Protein AF-A0A8T1BL75-F1 (afdb_monomer_lite)

pLDDT: mean 73.1, std 26.06, range [25.66, 97.25]

Structure (mmCIF, N/CA/C/O backbone):
data_AF-A0A8T1BL75-F1
#
_entry.id   AF-A0A8T1BL75-F1
#
loop_
_atom_site.group_PDB
_atom_site.id
_atom_site.type_symbol
_atom_site.label_atom_id
_atom_site.label_alt_id
_atom_site.label_comp_id
_atom_site.label_asym_id
_atom_site.label_entity_id
_atom_site.label_seq_id
_atom_site.pdbx_PDB_ins_code
_atom_site.Cartn_x
_atom_site.Cartn_y
_atom_site.Cartn_z
_atom_site.occupancy
_atom_site.B_iso_or_equiv
_atom_site.auth_seq_id
_atom_site.auth_comp_id
_atom_site.auth_asym_id
_atom_site.auth_atom_id
_atom_site.pdbx_PDB_model_num
ATOM 1 N N . THR A 1 1 ? 45.196 8.131 -2.311 1.00 41.38 1 THR A N 1
ATOM 2 C CA . THR A 1 1 ? 43.727 8.284 -2.318 1.00 41.38 1 THR A CA 1
ATOM 3 C C . THR A 1 1 ? 43.157 7.197 -3.199 1.00 41.38 1 THR A C 1
ATOM 5 O O . THR A 1 1 ? 43.352 7.256 -4.403 1.00 41.38 1 THR A O 1
ATOM 8 N N . ILE A 1 2 ? 42.596 6.135 -2.618 1.00 45.69 2 ILE A N 1
ATOM 9 C CA . ILE A 1 2 ? 42.073 5.000 -3.392 1.00 45.69 2 ILE A CA 1
ATOM 10 C C . ILE A 1 2 ? 40.746 5.452 -4.012 1.00 45.69 2 ILE A C 1
ATOM 12 O O . ILE A 1 2 ? 39.782 5.688 -3.287 1.00 45.69 2 ILE A O 1
ATOM 16 N N . GLN A 1 3 ? 40.711 5.627 -5.336 1.00 45.81 3 GLN A N 1
ATOM 17 C CA . GLN A 1 3 ? 39.462 5.756 -6.087 1.00 45.81 3 GLN A CA 1
ATOM 18 C C . GLN A 1 3 ? 38.686 4.447 -5.908 1.00 45.81 3 GLN A C 1
ATOM 20 O O . GLN A 1 3 ? 39.020 3.434 -6.517 1.00 45.81 3 GLN A O 1
ATOM 25 N N . GLN A 1 4 ? 37.679 4.441 -5.034 1.00 49.00 4 GLN A N 1
ATOM 26 C CA . GLN A 1 4 ? 36.698 3.359 -5.012 1.00 49.00 4 GLN A CA 1
ATOM 27 C C . GLN A 1 4 ? 35.991 3.336 -6.370 1.00 49.00 4 GLN A C 1
ATOM 29 O O . GLN A 1 4 ? 35.444 4.353 -6.801 1.00 49.00 4 GLN A O 1
ATOM 34 N N . ALA A 1 5 ? 36.044 2.191 -7.052 1.00 53.12 5 ALA A N 1
ATOM 35 C CA . ALA A 1 5 ? 35.360 1.986 -8.320 1.00 53.12 5 ALA A CA 1
ATOM 36 C C . ALA A 1 5 ? 33.857 2.261 -8.149 1.00 53.12 5 ALA A C 1
ATOM 38 O O . ALA A 1 5 ? 33.253 1.828 -7.173 1.00 53.12 5 ALA A O 1
ATOM 39 N N . SER A 1 6 ? 33.238 2.968 -9.095 1.00 59.31 6 SER A N 1
ATOM 40 C CA . SER A 1 6 ? 31.823 3.371 -9.022 1.00 59.31 6 SER A CA 1
ATOM 41 C C . SER A 1 6 ? 30.852 2.201 -8.809 1.00 59.31 6 SER A C 1
ATOM 43 O O . SER A 1 6 ? 29.798 2.395 -8.217 1.00 59.31 6 SER A O 1
ATOM 45 N N . TRP A 1 7 ? 31.239 0.991 -9.221 1.00 56.47 7 TRP A N 1
ATOM 46 C CA . TRP A 1 7 ? 30.486 -0.258 -9.067 1.00 56.47 7 TRP A CA 1
ATOM 47 C C . TRP A 1 7 ? 30.386 -0.780 -7.627 1.00 56.47 7 TRP A C 1
ATOM 49 O O . TRP A 1 7 ? 29.624 -1.706 -7.375 1.00 56.47 7 TRP A O 1
ATOM 59 N N . THR A 1 8 ? 31.156 -0.232 -6.680 1.00 60.03 8 THR A N 1
ATOM 60 C CA . THR A 1 8 ? 31.087 -0.635 -5.263 1.00 60.03 8 THR A CA 1
ATOM 61 C C . THR A 1 8 ? 30.068 0.171 -4.462 1.00 60.03 8 THR A C 1
ATOM 63 O O . THR A 1 8 ? 29.971 -0.017 -3.251 1.00 60.03 8 THR A O 1
ATOM 66 N N . LYS A 1 9 ? 29.374 1.125 -5.092 1.00 67.75 9 LYS A N 1
ATOM 67 C CA . LYS A 1 9 ? 28.317 1.913 -4.457 1.00 67.75 9 LYS A CA 1
ATOM 68 C C . LYS A 1 9 ? 26.967 1.367 -4.895 1.00 67.75 9 LYS A C 1
ATOM 70 O O . LYS A 1 9 ? 26.763 1.146 -6.085 1.00 67.75 9 LYS A O 1
ATOM 75 N N . ASP A 1 10 ? 26.070 1.184 -3.932 1.00 73.12 10 ASP A N 1
ATOM 76 C CA . ASP A 1 10 ? 24.694 0.783 -4.214 1.00 73.12 10 ASP A CA 1
ATOM 77 C C . ASP A 1 10 ? 24.060 1.787 -5.194 1.00 73.12 10 ASP A C 1
ATOM 79 O O . ASP A 1 10 ? 24.188 3.002 -4.975 1.00 73.12 10 ASP A O 1
ATOM 83 N N . PRO A 1 11 ? 23.415 1.318 -6.276 1.00 79.88 11 PRO A N 1
ATOM 84 C CA . PRO A 1 11 ? 22.785 2.210 -7.233 1.00 79.88 11 PRO A CA 1
ATOM 85 C C . PRO A 1 11 ? 21.639 2.964 -6.542 1.00 79.88 11 PRO A C 1
ATOM 87 O O . PRO A 1 11 ? 20.847 2.356 -5.817 1.00 79.88 11 PRO A O 1
ATOM 90 N N . PRO A 1 12 ? 21.536 4.287 -6.727 1.00 84.19 12 PRO A N 1
ATOM 91 C CA . PRO A 1 12 ? 20.384 5.032 -6.254 1.00 84.19 12 PRO A CA 1
ATOM 92 C C . PRO A 1 12 ? 19.146 4.671 -7.110 1.00 84.19 12 PRO A C 1
ATOM 94 O O . PRO A 1 12 ? 19.313 4.248 -8.263 1.00 84.19 12 PRO A O 1
ATOM 97 N N . PRO A 1 13 ? 17.916 4.803 -6.576 1.00 87.25 13 PRO A N 1
ATOM 98 C CA . PRO A 1 13 ? 16.692 4.394 -7.272 1.00 87.25 13 PRO A CA 1
ATOM 99 C C . PRO A 1 13 ? 16.550 4.984 -8.680 1.00 87.25 13 PRO A C 1
ATOM 101 O O . PRO A 1 13 ? 16.148 4.282 -9.606 1.00 87.25 13 PRO A O 1
ATOM 104 N N . GLU A 1 14 ? 16.982 6.230 -8.876 1.00 88.38 14 GLU A N 1
ATOM 105 C CA . GLU A 1 14 ? 16.907 6.941 -10.153 1.00 88.38 14 GLU A CA 1
ATOM 106 C C . GLU A 1 14 ? 17.723 6.238 -11.245 1.00 88.38 14 GLU A C 1
ATOM 108 O O . GLU A 1 14 ? 17.288 6.161 -12.387 1.00 88.38 14 GLU A O 1
ATOM 113 N N . GLN A 1 15 ? 18.873 5.640 -10.907 1.00 89.56 15 GLN A N 1
ATOM 114 C CA . GLN A 1 15 ? 19.673 4.892 -11.887 1.00 89.56 15 GLN A CA 1
ATOM 115 C C . GLN A 1 15 ? 18.992 3.594 -12.331 1.00 89.56 15 GLN A C 1
ATOM 117 O O . GLN A 1 15 ? 19.166 3.164 -13.473 1.00 89.56 15 GLN A O 1
ATOM 122 N N . ILE A 1 16 ? 18.234 2.960 -11.435 1.00 90.00 16 ILE A N 1
ATOM 123 C CA . ILE A 1 16 ? 17.460 1.759 -11.755 1.00 90.00 16 ILE A CA 1
ATOM 124 C C . ILE A 1 16 ? 16.281 2.138 -12.657 1.00 90.00 16 ILE A C 1
ATOM 126 O O . ILE A 1 16 ? 16.051 1.462 -13.659 1.00 90.00 16 ILE A O 1
ATOM 130 N N . LEU A 1 17 ? 15.580 3.231 -12.347 1.00 90.56 17 LEU A N 1
ATOM 131 C CA . LEU A 1 17 ? 14.486 3.748 -13.172 1.00 90.56 17 LEU A CA 1
ATOM 132 C C . LEU A 1 17 ? 14.973 4.162 -14.568 1.00 90.56 17 LEU A C 1
ATOM 134 O O . LEU A 1 17 ? 14.402 3.715 -15.560 1.00 90.56 17 LEU A O 1
ATOM 138 N N . ASP A 1 18 ? 16.090 4.886 -14.658 1.00 91.00 18 ASP A N 1
ATOM 139 C CA . ASP A 1 18 ? 16.755 5.231 -15.922 1.00 91.00 18 ASP A CA 1
ATOM 140 C C . ASP A 1 18 ? 17.096 3.986 -16.754 1.00 91.00 18 ASP A C 1
ATOM 142 O O . ASP A 1 18 ? 16.949 3.963 -17.979 1.00 91.00 18 ASP A O 1
ATOM 146 N N . PHE A 1 19 ? 17.607 2.936 -16.101 1.00 92.00 19 PHE A N 1
ATOM 147 C CA . PHE A 1 19 ? 17.909 1.672 -16.766 1.00 92.00 19 PHE A CA 1
ATOM 148 C C . PHE A 1 19 ? 16.640 1.016 -17.317 1.00 92.00 19 PHE A C 1
ATOM 150 O O . PHE A 1 19 ? 16.642 0.573 -18.469 1.00 92.00 19 PHE A O 1
ATOM 157 N N . LEU A 1 20 ? 15.568 0.975 -16.523 1.00 92.38 20 LEU A N 1
ATOM 158 C CA . LEU A 1 20 ? 14.280 0.421 -16.935 1.00 92.38 20 LEU A CA 1
ATOM 159 C C . LEU A 1 20 ? 13.688 1.203 -18.107 1.00 92.38 20 LEU A C 1
ATOM 161 O O . LEU A 1 20 ? 13.267 0.587 -19.080 1.00 92.38 20 LEU A O 1
ATOM 165 N N . GLU A 1 21 ? 13.730 2.534 -18.078 1.00 91.94 21 GLU A N 1
ATOM 166 C CA . GLU A 1 21 ? 13.238 3.375 -19.171 1.00 91.94 21 GLU A CA 1
ATOM 167 C C . GLU A 1 21 ? 14.015 3.118 -20.471 1.00 91.94 21 GLU A C 1
ATOM 169 O O . GLU A 1 21 ? 13.422 2.891 -21.531 1.00 91.94 21 GLU A O 1
ATOM 174 N N . ARG A 1 22 ? 15.353 3.058 -20.398 1.00 93.69 22 ARG A N 1
ATOM 175 C CA . ARG A 1 22 ? 16.201 2.744 -21.562 1.00 93.69 22 ARG A CA 1
ATOM 176 C C . ARG A 1 22 ? 15.949 1.336 -22.091 1.00 93.69 22 ARG A C 1
ATOM 178 O O . ARG A 1 22 ? 15.943 1.141 -23.309 1.00 93.69 22 ARG A O 1
ATOM 185 N N . LEU A 1 23 ? 15.754 0.361 -21.204 1.00 93.62 23 LEU A N 1
ATOM 186 C CA . LEU A 1 23 ? 15.432 -1.015 -21.573 1.00 93.62 23 LEU A CA 1
ATOM 187 C C . LEU A 1 23 ? 14.071 -1.082 -22.268 1.00 93.62 23 LEU A C 1
ATOM 189 O O . LEU A 1 23 ? 13.991 -1.604 -23.378 1.00 93.62 23 LEU A O 1
ATOM 193 N N . THR A 1 24 ? 13.033 -0.498 -21.670 1.00 93.00 24 THR A N 1
ATOM 194 C CA . THR A 1 24 ? 11.689 -0.404 -22.250 1.00 93.00 24 THR A CA 1
ATOM 195 C C . THR A 1 24 ? 11.732 0.277 -23.615 1.00 93.00 24 THR A C 1
ATOM 197 O O . THR A 1 24 ? 11.192 -0.254 -24.583 1.00 93.00 24 THR A O 1
ATOM 200 N N . GLY A 1 25 ? 12.430 1.410 -23.739 1.00 93.31 25 GLY A N 1
ATOM 201 C CA . GLY A 1 25 ? 12.578 2.133 -25.003 1.00 93.31 25 GLY A CA 1
ATOM 202 C C . GLY A 1 25 ? 13.374 1.365 -26.063 1.00 93.31 25 GLY A C 1
ATOM 203 O O . GLY A 1 25 ? 13.160 1.554 -27.263 1.00 93.31 25 GLY A O 1
ATOM 204 N N . ARG A 1 26 ? 14.293 0.478 -25.661 1.00 94.75 26 ARG A N 1
ATOM 205 C CA . ARG A 1 26 ? 14.989 -0.425 -26.587 1.00 94.75 26 ARG A CA 1
ATOM 206 C C . ARG A 1 26 ? 14.084 -1.563 -27.043 1.00 94.75 26 ARG A C 1
ATOM 208 O O . ARG A 1 26 ? 13.989 -1.777 -28.242 1.00 94.75 26 ARG A O 1
ATOM 215 N N . VAL A 1 27 ? 13.401 -2.241 -26.121 1.00 94.38 27 VAL A N 1
ATOM 216 C CA . VAL A 1 27 ? 12.449 -3.318 -26.444 1.00 94.38 27 VAL A CA 1
ATOM 217 C C . VAL A 1 27 ? 11.339 -2.788 -27.349 1.00 94.38 27 VAL A C 1
ATOM 219 O O . VAL A 1 27 ? 11.044 -3.398 -28.370 1.00 94.38 27 VAL A O 1
ATOM 222 N N . ARG A 1 28 ? 10.794 -1.604 -27.049 1.00 94.69 28 ARG A N 1
ATOM 223 C CA . ARG A 1 28 ? 9.785 -0.958 -27.895 1.00 94.69 28 ARG A CA 1
ATOM 224 C C . ARG A 1 28 ? 10.263 -0.783 -29.336 1.00 94.69 28 ARG A C 1
ATOM 226 O O . ARG A 1 28 ? 9.523 -1.114 -30.249 1.00 94.69 28 ARG A O 1
ATOM 233 N N . ARG A 1 29 ? 11.482 -0.272 -29.535 1.00 94.50 29 ARG A N 1
ATOM 234 C CA . ARG A 1 29 ? 12.041 -0.021 -30.875 1.00 94.50 29 ARG A CA 1
ATOM 235 C C . ARG A 1 29 ? 12.426 -1.298 -31.615 1.00 94.50 29 ARG A C 1
ATOM 237 O O . ARG A 1 29 ? 12.238 -1.363 -32.819 1.00 94.50 29 ARG A O 1
ATOM 244 N N . GLU A 1 30 ? 12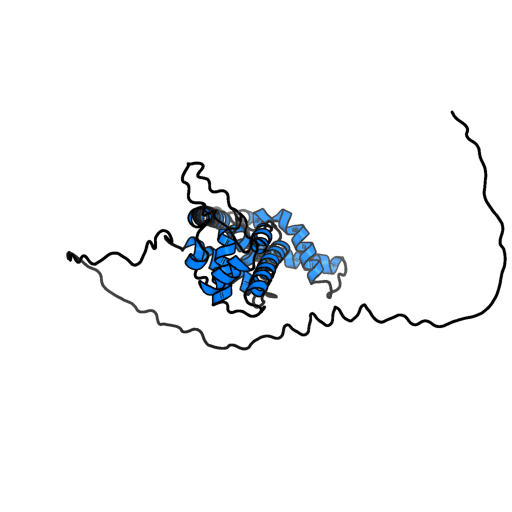.973 -2.283 -30.910 1.00 95.69 30 GLU A N 1
ATOM 245 C CA . GLU A 1 30 ? 13.440 -3.536 -31.516 1.00 95.69 30 GLU A CA 1
ATOM 246 C C . GLU A 1 30 ? 12.276 -4.402 -32.015 1.00 95.69 30 GLU A C 1
ATOM 248 O O . GLU A 1 30 ? 12.380 -5.040 -33.056 1.00 95.69 30 GLU A O 1
ATOM 253 N N . PHE A 1 31 ? 11.163 -4.410 -31.276 1.00 93.38 31 PHE A N 1
ATOM 254 C CA . PHE A 1 31 ? 9.986 -5.228 -31.581 1.00 93.38 31 PHE A CA 1
ATOM 255 C C . PHE A 1 31 ? 8.827 -4.428 -32.193 1.00 93.38 31 PHE A C 1
ATOM 257 O O . PHE A 1 31 ? 7.728 -4.962 -32.297 1.00 93.38 31 PHE A O 1
ATOM 264 N N . ASP A 1 32 ? 9.067 -3.164 -32.562 1.00 92.94 32 ASP A N 1
ATOM 265 C CA . ASP A 1 32 ? 8.074 -2.236 -33.124 1.00 92.94 32 ASP A CA 1
ATOM 266 C C . ASP A 1 32 ? 6.752 -2.214 -32.332 1.00 92.94 32 ASP A C 1
ATOM 268 O O . ASP A 1 32 ? 5.654 -2.343 -32.869 1.00 92.94 32 ASP A O 1
ATOM 272 N N . VAL A 1 33 ? 6.867 -2.126 -31.001 1.00 92.31 33 VAL A N 1
ATOM 273 C CA . VAL A 1 33 ? 5.714 -2.220 -30.099 1.00 92.31 33 VAL A CA 1
ATOM 274 C C . VAL A 1 33 ? 4.877 -0.935 -30.191 1.00 92.31 33 VAL A C 1
ATOM 276 O O . VAL A 1 33 ? 5.404 0.144 -29.888 1.00 92.31 33 VAL A O 1
ATOM 279 N N . PRO A 1 34 ? 3.576 -1.033 -30.522 1.00 91.88 34 PRO A N 1
ATOM 280 C CA . PRO A 1 34 ? 2.681 0.117 -30.611 1.00 91.88 34 PRO A CA 1
ATOM 281 C C . PRO A 1 34 ? 2.554 0.919 -29.303 1.00 91.88 34 PRO A C 1
ATOM 283 O O . PRO A 1 34 ? 2.721 0.401 -28.195 1.00 91.88 34 PRO A O 1
ATOM 286 N N . ALA A 1 35 ? 2.265 2.219 -29.418 1.00 89.44 35 ALA A N 1
ATOM 287 C CA . ALA A 1 35 ? 2.208 3.122 -28.265 1.00 89.44 35 ALA A CA 1
ATOM 288 C C . ALA A 1 35 ? 0.985 2.886 -27.357 1.00 89.44 35 ALA A C 1
ATOM 290 O O . ALA A 1 35 ? 1.064 3.136 -26.154 1.00 89.44 35 ALA A O 1
ATOM 291 N N . ASP A 1 36 ? -0.115 2.372 -27.900 1.00 91.31 36 ASP A N 1
ATOM 292 C CA . ASP A 1 36 ? -1.349 2.013 -27.191 1.00 91.31 36 ASP A CA 1
ATOM 293 C C . ASP A 1 36 ? -1.134 0.910 -26.144 1.00 91.31 36 ASP A C 1
ATOM 295 O O . ASP A 1 36 ? -1.739 0.949 -25.074 1.00 91.31 36 ASP A O 1
ATOM 299 N N . VAL A 1 37 ? -0.184 -0.002 -26.368 1.00 92.44 37 VAL A N 1
ATOM 300 C CA . VAL A 1 37 ? 0.167 -1.064 -25.406 1.00 92.44 37 VAL A CA 1
ATOM 301 C C . VAL A 1 37 ? 1.334 -0.687 -24.481 1.00 92.44 37 VAL A C 1
ATOM 303 O O . VAL A 1 37 ? 1.919 -1.546 -23.816 1.00 92.44 37 VAL A O 1
ATOM 306 N N . SER A 1 38 ? 1.684 0.603 -24.385 1.00 87.69 38 SER A N 1
ATOM 307 C CA . SER A 1 38 ? 2.807 1.083 -23.559 1.00 87.69 38 SER A CA 1
ATOM 308 C C . SER A 1 38 ? 2.689 0.691 -22.086 1.00 87.69 38 SER A C 1
ATOM 310 O O . SER A 1 38 ? 3.690 0.307 -21.481 1.00 87.69 38 SER A O 1
ATOM 312 N N . LYS A 1 39 ? 1.477 0.748 -21.516 1.00 88.50 39 LYS A N 1
ATOM 313 C CA . LYS A 1 39 ? 1.224 0.332 -20.127 1.00 88.50 39 LYS A CA 1
ATOM 314 C C . LYS A 1 39 ? 1.502 -1.162 -19.943 1.00 88.50 39 LYS A C 1
ATOM 316 O O . LYS A 1 39 ? 2.239 -1.539 -19.036 1.00 88.50 39 LYS A O 1
ATOM 321 N N . SER A 1 40 ? 0.998 -2.000 -20.848 1.00 92.00 40 SER A N 1
ATOM 322 C CA . SER A 1 40 ? 1.227 -3.450 -20.829 1.00 92.00 40 SER A CA 1
ATOM 323 C C . SER A 1 40 ? 2.706 -3.803 -20.996 1.00 92.00 40 SER A C 1
ATOM 325 O O . SER A 1 40 ? 3.203 -4.683 -20.295 1.00 92.00 40 SER A O 1
ATOM 327 N N . LEU A 1 41 ? 3.432 -3.087 -21.864 1.00 93.25 41 LEU A N 1
ATOM 328 C CA . LEU A 1 41 ? 4.879 -3.250 -22.011 1.00 93.25 41 LEU A CA 1
ATOM 329 C C . LEU A 1 41 ? 5.614 -2.897 -20.712 1.00 93.25 41 LEU A C 1
ATOM 331 O O . LEU A 1 41 ? 6.472 -3.662 -20.281 1.00 93.25 41 LEU A O 1
ATOM 335 N N . ASN A 1 42 ? 5.265 -1.782 -20.065 1.00 91.06 42 ASN A N 1
ATOM 336 C CA . ASN A 1 42 ? 5.862 -1.395 -18.785 1.00 91.06 42 ASN A CA 1
ATOM 337 C C . ASN A 1 42 ? 5.635 -2.467 -17.715 1.00 91.06 42 ASN A C 1
ATOM 339 O O . ASN A 1 42 ? 6.597 -2.900 -17.084 1.00 91.06 42 ASN A O 1
ATOM 343 N N . VAL A 1 43 ? 4.403 -2.959 -17.566 1.00 92.31 43 VAL A N 1
ATOM 344 C CA . VAL A 1 43 ? 4.076 -4.052 -16.634 1.00 92.31 43 VAL A CA 1
ATOM 345 C C . VAL A 1 43 ? 4.887 -5.311 -16.953 1.00 92.31 43 VAL A C 1
ATOM 347 O O . VAL A 1 43 ? 5.479 -5.914 -16.059 1.00 92.31 43 VAL A O 1
ATOM 350 N N . PHE A 1 44 ? 4.984 -5.690 -18.230 1.00 94.56 44 PHE A N 1
ATOM 351 C CA . PHE A 1 44 ? 5.778 -6.841 -18.660 1.00 94.56 44 PHE A CA 1
ATOM 352 C C . PHE A 1 44 ? 7.263 -6.692 -18.299 1.00 94.56 44 PHE A C 1
ATOM 354 O O . PHE A 1 44 ? 7.863 -7.621 -17.748 1.00 94.56 44 PHE A O 1
ATOM 361 N N . ILE A 1 45 ? 7.859 -5.528 -18.570 1.00 94.50 45 ILE A N 1
ATOM 362 C CA . ILE A 1 45 ? 9.256 -5.246 -18.225 1.00 94.50 45 ILE A CA 1
ATOM 363 C C . ILE A 1 45 ? 9.445 -5.276 -16.710 1.00 94.50 45 ILE A C 1
ATOM 365 O O . ILE A 1 45 ? 10.387 -5.917 -16.243 1.00 94.50 45 ILE A O 1
ATOM 369 N N . GLN A 1 46 ? 8.541 -4.674 -15.931 1.00 93.62 46 GLN A N 1
ATOM 370 C CA . GLN A 1 46 ? 8.633 -4.699 -14.473 1.00 93.62 46 GLN A CA 1
ATOM 371 C C . GLN A 1 46 ? 8.597 -6.132 -13.927 1.00 93.62 46 GLN A C 1
ATOM 373 O O . GLN A 1 46 ? 9.524 -6.538 -13.224 1.00 93.62 46 GLN A O 1
ATOM 378 N N . ARG A 1 47 ? 7.601 -6.934 -14.328 1.00 95.19 47 ARG A N 1
ATOM 379 C CA . ARG A 1 47 ? 7.472 -8.351 -13.936 1.00 95.19 47 ARG A CA 1
ATOM 380 C C . ARG A 1 47 ? 8.668 -9.200 -14.359 1.00 95.19 47 ARG A C 1
ATOM 382 O O . ARG A 1 47 ? 9.020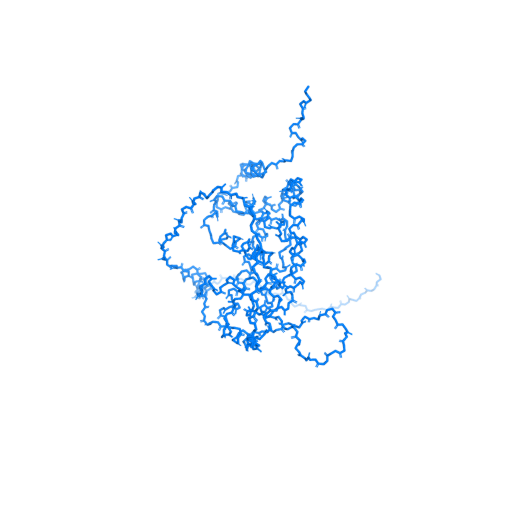 -10.167 -13.692 1.00 95.19 47 ARG A O 1
ATOM 389 N N . THR A 1 48 ? 9.325 -8.829 -15.454 1.00 94.88 48 THR A N 1
ATOM 390 C CA . THR A 1 48 ? 10.520 -9.517 -15.950 1.00 94.88 48 THR A CA 1
ATOM 391 C C . THR A 1 48 ? 11.772 -9.113 -15.168 1.00 94.88 48 THR A C 1
ATOM 393 O O . THR A 1 48 ? 12.620 -9.956 -14.869 1.00 94.88 48 THR A O 1
ATOM 396 N N . VAL A 1 49 ? 11.940 -7.832 -14.849 1.00 94.50 49 VAL A N 1
ATOM 397 C CA . VAL A 1 49 ? 13.209 -7.299 -14.339 1.00 94.50 49 VAL A CA 1
ATOM 398 C C . VAL A 1 49 ? 13.251 -7.277 -12.814 1.00 94.50 49 VAL A C 1
ATOM 400 O O . VAL A 1 49 ? 14.232 -7.759 -12.247 1.00 94.50 49 VAL A O 1
ATOM 403 N N . PHE A 1 50 ? 12.205 -6.792 -12.136 1.00 94.25 50 PHE A N 1
ATOM 404 C CA . PHE A 1 50 ? 12.214 -6.593 -10.679 1.00 94.25 50 PHE A CA 1
ATOM 405 C C . PHE A 1 50 ? 12.532 -7.850 -9.868 1.00 94.25 50 PHE A C 1
ATOM 407 O O . PHE A 1 50 ? 13.391 -7.753 -8.995 1.00 94.25 50 PHE A O 1
ATOM 414 N N . PRO A 1 51 ? 12.007 -9.050 -10.180 1.00 94.12 51 PRO A N 1
ATOM 415 C CA . PRO A 1 51 ? 12.379 -10.256 -9.437 1.00 94.12 51 PRO A CA 1
ATOM 416 C C . PRO A 1 51 ? 13.884 -10.569 -9.489 1.00 94.12 51 PRO A C 1
ATOM 418 O O . PRO A 1 51 ? 14.417 -11.222 -8.596 1.00 94.12 51 PRO A O 1
ATOM 421 N N . ARG A 1 52 ? 14.585 -10.094 -10.528 1.00 93.38 52 ARG A N 1
ATOM 422 C CA . ARG A 1 52 ? 16.027 -10.301 -10.729 1.00 93.38 52 ARG A CA 1
ATOM 423 C C . ARG A 1 52 ? 16.877 -9.202 -10.099 1.00 93.38 52 ARG A C 1
ATOM 425 O O . ARG A 1 52 ? 18.031 -9.455 -9.767 1.00 93.38 52 ARG A O 1
ATOM 432 N N . ILE A 1 53 ? 16.322 -8.000 -9.944 1.00 91.50 53 ILE A N 1
ATOM 433 C CA . ILE A 1 53 ? 17.036 -6.830 -9.416 1.00 91.50 53 ILE A CA 1
ATOM 434 C C . ILE A 1 53 ? 16.544 -6.381 -8.038 1.00 91.50 53 ILE A C 1
ATOM 436 O O . ILE A 1 53 ? 17.071 -5.405 -7.521 1.00 91.50 53 ILE A O 1
ATOM 440 N N . ALA A 1 54 ? 15.585 -7.078 -7.419 1.00 87.44 54 ALA A N 1
ATOM 441 C CA . ALA A 1 54 ? 14.958 -6.671 -6.158 1.00 87.44 54 ALA A CA 1
ATOM 442 C C . ALA A 1 54 ? 15.978 -6.379 -5.046 1.00 87.44 54 ALA A C 1
ATOM 444 O O . ALA A 1 54 ? 15.800 -5.451 -4.267 1.00 87.44 54 ALA A O 1
ATOM 445 N N . VAL A 1 55 ? 17.089 -7.121 -5.002 1.00 86.75 55 VAL A N 1
ATOM 446 C CA . VAL A 1 55 ? 18.176 -6.885 -4.037 1.00 86.75 55 VAL A CA 1
ATOM 447 C C . VAL A 1 55 ? 18.862 -5.531 -4.261 1.00 86.75 55 VAL A C 1
ATOM 449 O O . VAL A 1 55 ? 19.282 -4.898 -3.301 1.00 86.75 55 VAL A O 1
ATOM 452 N N . LEU A 1 56 ? 18.947 -5.062 -5.509 1.00 88.31 56 LEU A N 1
ATOM 453 C CA . LEU A 1 56 ? 19.535 -3.766 -5.867 1.00 88.31 56 LEU A CA 1
ATOM 454 C C . LEU A 1 56 ? 18.606 -2.591 -5.539 1.00 88.31 56 LEU A C 1
ATOM 456 O O . LEU A 1 56 ? 19.085 -1.472 -5.385 1.00 88.31 56 LEU A O 1
ATOM 460 N N . CYS A 1 57 ? 17.300 -2.833 -5.395 1.00 87.81 57 CYS A N 1
ATOM 461 C CA . CYS A 1 57 ? 16.321 -1.812 -5.008 1.00 87.81 57 CYS A CA 1
ATOM 462 C C . CYS A 1 57 ? 16.510 -1.315 -3.563 1.00 87.81 57 CYS A C 1
ATOM 464 O O . CYS A 1 57 ? 15.969 -0.271 -3.186 1.00 87.81 57 CYS A O 1
ATOM 466 N N . PHE A 1 58 ? 17.291 -2.042 -2.759 1.00 87.00 58 PHE A N 1
ATOM 467 C CA . PHE A 1 58 ? 17.614 -1.685 -1.387 1.00 87.00 58 PHE A CA 1
ATOM 468 C C . PHE A 1 58 ? 19.117 -1.457 -1.235 1.00 87.00 58 PHE A C 1
ATOM 470 O O . PHE A 1 58 ? 19.917 -2.388 -1.246 1.00 87.00 58 PHE A O 1
ATOM 477 N N . ASN A 1 59 ? 19.513 -0.207 -1.001 1.00 85.38 59 ASN A N 1
ATOM 478 C CA . ASN A 1 59 ? 20.871 0.085 -0.549 1.00 85.38 59 ASN A CA 1
ATOM 479 C C . ASN A 1 59 ? 21.089 -0.389 0.907 1.00 85.38 59 ASN A C 1
ATOM 481 O O . ASN A 1 59 ? 20.140 -0.638 1.665 1.00 85.38 59 ASN A O 1
ATOM 485 N N . GLN A 1 60 ? 22.345 -0.476 1.345 1.00 84.56 60 GLN A N 1
ATOM 486 C CA . GLN A 1 60 ? 22.696 -0.960 2.685 1.00 84.56 60 GLN A CA 1
ATOM 487 C C . GLN A 1 60 ? 22.011 -0.154 3.804 1.00 84.56 60 GLN A C 1
ATOM 489 O O . GLN A 1 60 ? 21.665 -0.7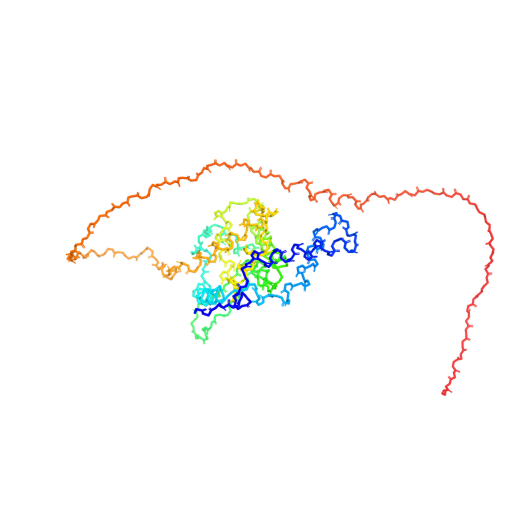00 4.856 1.00 84.56 60 GLN A O 1
ATOM 494 N N . ARG A 1 61 ? 21.796 1.150 3.588 1.00 86.25 61 ARG A N 1
ATOM 495 C CA . ARG A 1 61 ? 21.144 2.043 4.554 1.00 86.25 61 ARG A CA 1
ATOM 496 C C . ARG A 1 61 ? 19.647 1.754 4.672 1.00 86.25 61 ARG A C 1
ATOM 498 O O . ARG A 1 61 ? 19.180 1.438 5.762 1.00 86.25 61 ARG A O 1
ATOM 505 N N . SER A 1 62 ? 18.932 1.796 3.551 1.00 86.38 62 SER A N 1
ATOM 506 C CA . SER A 1 62 ? 17.495 1.520 3.438 1.00 86.38 62 SER A CA 1
ATOM 507 C C . SER A 1 62 ? 17.154 0.128 3.955 1.00 86.38 62 SER A C 1
ATOM 509 O O . SER A 1 62 ? 16.215 -0.001 4.730 1.00 86.38 62 SER A O 1
ATOM 511 N N . THR A 1 63 ? 17.974 -0.886 3.658 1.00 88.94 63 THR A N 1
ATOM 512 C CA . THR A 1 63 ? 17.803 -2.240 4.206 1.00 88.94 63 THR A CA 1
ATOM 513 C C . THR A 1 63 ? 17.800 -2.225 5.735 1.00 88.94 63 THR A C 1
ATOM 515 O O . THR A 1 63 ? 16.894 -2.766 6.370 1.00 88.94 63 THR A O 1
ATOM 518 N N . ARG A 1 64 ? 18.802 -1.585 6.353 1.00 90.56 64 ARG A N 1
ATOM 519 C CA . ARG A 1 64 ? 18.919 -1.518 7.818 1.00 90.56 64 ARG A CA 1
ATOM 520 C C . ARG A 1 64 ? 17.790 -0.708 8.446 1.00 90.56 64 ARG A C 1
ATOM 522 O O . ARG A 1 64 ? 17.287 -1.092 9.503 1.00 90.56 64 ARG A O 1
ATOM 529 N N . ASP A 1 65 ? 17.402 0.397 7.819 1.00 91.88 65 ASP A N 1
ATOM 530 C CA . ASP A 1 65 ? 16.313 1.240 8.304 1.00 91.88 65 ASP A CA 1
ATOM 531 C C . ASP A 1 65 ? 14.955 0.541 8.194 1.00 91.88 65 ASP A C 1
ATOM 533 O O . ASP A 1 65 ? 14.227 0.507 9.189 1.00 91.88 65 ASP A O 1
ATOM 537 N N . CYS A 1 66 ? 14.655 -0.107 7.063 1.00 93.31 66 CYS A N 1
ATOM 538 C CA . CYS A 1 66 ? 13.445 -0.911 6.885 1.00 93.31 66 CYS A CA 1
ATOM 539 C C . CYS A 1 66 ? 13.389 -2.039 7.916 1.00 93.31 66 CYS A C 1
ATOM 541 O O . CYS A 1 66 ? 12.430 -2.116 8.675 1.00 93.31 66 CYS A O 1
ATOM 543 N N . GLN A 1 67 ? 14.458 -2.829 8.069 1.00 93.69 67 GLN A N 1
ATOM 544 C CA . GLN A 1 67 ? 14.510 -3.907 9.066 1.00 93.69 67 GLN A CA 1
ATOM 545 C C . GLN A 1 67 ? 14.279 -3.411 10.499 1.00 93.69 67 GLN A C 1
ATOM 547 O O . GLN A 1 67 ? 13.581 -4.058 11.288 1.00 93.69 67 GLN A O 1
ATOM 552 N N . ARG A 1 68 ? 14.866 -2.263 10.863 1.00 95.06 68 ARG A N 1
ATOM 553 C CA . ARG A 1 68 ? 14.675 -1.648 12.182 1.00 95.06 68 ARG A CA 1
ATOM 554 C C . ARG A 1 68 ? 13.219 -1.227 12.386 1.00 95.06 68 ARG A C 1
ATOM 556 O O . ARG A 1 68 ? 12.658 -1.519 13.445 1.00 95.06 68 ARG A O 1
ATOM 563 N N . ARG A 1 69 ? 12.617 -0.564 11.396 1.00 94.94 69 ARG A N 1
ATOM 564 C CA . ARG A 1 69 ? 11.223 -0.105 11.451 1.00 94.94 69 ARG A CA 1
ATOM 565 C C . ARG A 1 69 ? 10.235 -1.271 11.421 1.00 94.94 69 ARG A C 1
ATOM 567 O O . ARG A 1 69 ? 9.324 -1.295 12.236 1.00 94.94 69 ARG A O 1
ATOM 574 N N . ASP A 1 70 ? 10.482 -2.301 10.621 1.00 95.06 70 ASP A N 1
ATOM 575 C CA . ASP A 1 70 ? 9.681 -3.531 10.567 1.00 95.06 70 ASP A CA 1
ATOM 576 C C . ASP A 1 70 ? 9.741 -4.340 11.863 1.00 95.06 70 ASP A C 1
ATOM 578 O O . ASP A 1 70 ? 8.767 -4.970 12.284 1.00 95.06 70 ASP A O 1
ATOM 582 N N . LYS A 1 71 ? 10.883 -4.319 12.557 1.00 94.38 71 LYS A N 1
ATOM 583 C CA . LYS A 1 71 ? 10.979 -4.890 13.904 1.00 94.38 71 LYS A CA 1
ATOM 584 C C . LYS A 1 71 ? 10.094 -4.129 14.897 1.00 94.38 71 LYS A C 1
ATOM 586 O O . LYS A 1 71 ? 9.430 -4.767 15.714 1.00 94.38 71 LYS A O 1
ATOM 591 N N . LEU A 1 72 ? 10.084 -2.795 14.836 1.00 93.56 72 LEU A N 1
ATOM 592 C CA . LEU A 1 72 ? 9.213 -1.967 15.676 1.00 93.56 72 LEU A CA 1
ATOM 593 C C . LEU A 1 72 ? 7.736 -2.192 15.336 1.00 93.56 72 LEU A C 1
ATOM 595 O O . LEU A 1 72 ? 6.946 -2.431 16.244 1.00 93.56 72 LEU A O 1
ATOM 599 N N . TRP A 1 73 ? 7.393 -2.190 14.050 1.00 94.06 73 TRP A N 1
ATOM 600 C CA . TRP A 1 73 ? 6.055 -2.468 13.538 1.00 94.06 73 TRP A CA 1
ATOM 601 C C . TRP A 1 73 ? 5.499 -3.776 14.085 1.00 94.06 73 TRP A C 1
ATOM 603 O O . TRP A 1 73 ? 4.477 -3.773 14.758 1.00 94.06 73 TRP A O 1
ATOM 613 N N . ARG A 1 74 ? 6.223 -4.889 13.918 1.00 93.38 74 ARG A N 1
ATOM 614 C CA . ARG A 1 74 ? 5.776 -6.193 14.431 1.00 93.38 74 ARG A CA 1
ATOM 615 C C . ARG A 1 74 ? 5.557 -6.184 15.940 1.00 93.38 74 ARG A C 1
ATOM 617 O O . ARG A 1 74 ? 4.578 -6.750 16.417 1.00 93.38 74 ARG A O 1
ATOM 624 N N . LYS A 1 75 ? 6.443 -5.525 16.697 1.00 91.44 75 LYS A N 1
ATOM 625 C CA . LYS A 1 75 ? 6.259 -5.348 18.144 1.00 91.44 75 LYS A CA 1
ATOM 626 C C . LYS A 1 75 ? 4.963 -4.580 18.433 1.00 91.44 75 LYS A C 1
ATOM 628 O O . LYS A 1 75 ? 4.193 -5.006 19.288 1.00 91.44 75 LYS A O 1
ATOM 633 N N . LYS A 1 76 ? 4.698 -3.503 17.693 1.00 90.69 76 LYS A N 1
ATOM 634 C CA . LYS A 1 76 ? 3.498 -2.672 17.836 1.00 90.69 76 LYS A CA 1
ATOM 635 C C . LYS A 1 76 ? 2.216 -3.399 17.438 1.00 90.69 76 LYS A C 1
ATOM 637 O O . LYS A 1 76 ? 1.261 -3.345 18.201 1.00 90.69 76 LYS A O 1
ATOM 642 N N . CYS A 1 77 ? 2.202 -4.158 16.347 1.00 90.38 77 CYS A N 1
ATOM 643 C CA . CYS A 1 77 ? 1.053 -4.984 15.966 1.00 90.38 77 CYS A CA 1
ATOM 644 C C . CYS A 1 77 ? 0.721 -6.043 17.023 1.00 90.38 77 CYS A C 1
ATOM 646 O O . CYS A 1 77 ? -0.446 -6.328 17.256 1.00 90.38 77 CYS A O 1
ATOM 648 N N . VAL A 1 78 ? 1.722 -6.609 17.709 1.00 88.12 78 VAL A N 1
ATOM 649 C CA . VAL A 1 78 ? 1.478 -7.539 18.826 1.00 88.12 78 VAL A CA 1
ATOM 650 C C . VAL A 1 78 ? 0.935 -6.808 20.059 1.00 88.12 78 VAL A C 1
ATOM 652 O O . VAL A 1 78 ? 0.003 -7.301 20.690 1.00 88.12 78 VAL A O 1
ATOM 655 N N . GLU A 1 79 ? 1.488 -5.638 20.399 1.00 87.25 79 GLU A N 1
ATOM 656 C CA . GLU A 1 79 ? 1.035 -4.812 21.532 1.00 87.25 79 GLU A CA 1
ATOM 657 C C . GLU A 1 79 ? -0.405 -4.312 21.351 1.00 87.25 79 GLU A C 1
ATOM 659 O O . GLU A 1 79 ? -1.216 -4.385 22.273 1.00 87.25 79 GLU A O 1
ATOM 664 N N . LEU A 1 80 ? -0.718 -3.820 20.154 1.00 86.88 80 LEU A N 1
ATOM 665 C CA . LEU A 1 80 ? -2.013 -3.244 19.789 1.00 86.88 80 LEU A CA 1
ATOM 666 C C . LEU A 1 80 ? -2.986 -4.312 19.255 1.00 86.88 80 LEU A C 1
ATOM 668 O O . LEU A 1 80 ? -4.175 -4.051 19.077 1.00 86.88 80 LEU A O 1
ATOM 672 N N . GLY A 1 81 ? -2.493 -5.535 19.040 1.00 79.44 81 GLY A N 1
ATOM 673 C CA . GLY A 1 81 ? -3.226 -6.670 18.497 1.00 79.44 81 GLY A CA 1
ATOM 674 C C . GLY A 1 81 ? -4.370 -7.099 19.407 1.00 79.44 81 GLY A C 1
ATOM 675 O O . GLY A 1 81 ? -4.199 -7.851 20.371 1.00 79.44 81 GLY A O 1
ATOM 676 N N . GLY A 1 82 ? -5.573 -6.644 19.072 1.00 77.25 82 GLY A N 1
ATOM 677 C CA . GLY A 1 82 ? -6.798 -6.917 19.820 1.00 77.25 82 GLY A CA 1
ATOM 678 C C . GLY A 1 82 ? -7.324 -5.731 20.615 1.00 77.25 82 GLY A C 1
ATOM 679 O O . GLY A 1 82 ? -8.219 -5.930 21.438 1.00 77.25 82 GLY A O 1
ATOM 680 N N . LEU A 1 83 ? -6.784 -4.530 20.390 1.00 82.19 83 LEU A N 1
ATOM 681 C CA . LEU A 1 83 ? -7.451 -3.311 20.812 1.00 82.19 83 LEU A CA 1
ATOM 682 C C . LEU A 1 83 ? -8.801 -3.163 20.092 1.00 82.19 83 LEU A C 1
ATOM 684 O O . LEU A 1 83 ? -8.941 -3.559 18.932 1.00 82.19 83 LEU A O 1
ATOM 688 N N . PRO A 1 84 ? -9.809 -2.613 20.782 1.00 85.31 84 PRO A N 1
ATOM 689 C CA . PRO A 1 84 ? -11.078 -2.286 20.158 1.00 85.31 84 PRO A CA 1
ATOM 690 C C . PRO A 1 84 ? -10.885 -1.119 19.170 1.00 85.31 84 PRO A C 1
ATOM 692 O O . PRO A 1 84 ? -10.012 -0.271 19.366 1.00 85.31 84 PRO A O 1
ATOM 695 N N . MET A 1 85 ? -11.692 -1.084 18.105 1.00 89.94 85 MET A N 1
ATOM 696 C CA . MET A 1 85 ? -11.636 -0.067 17.038 1.00 89.94 85 MET A CA 1
ATOM 697 C C . MET A 1 85 ? -11.716 1.369 17.585 1.00 89.94 85 MET A C 1
ATOM 699 O O . MET A 1 85 ? -11.071 2.278 17.068 1.00 89.94 85 MET A O 1
ATOM 703 N N . GLU A 1 86 ? -12.463 1.554 18.671 1.00 91.19 86 GLU A N 1
ATOM 704 C CA . GLU A 1 86 ? -12.660 2.820 19.375 1.00 91.19 86 GLU A CA 1
ATOM 705 C C . GLU A 1 86 ? -11.330 3.448 19.824 1.00 91.19 86 GLU A C 1
ATOM 707 O O . GLU A 1 86 ? -11.165 4.665 19.771 1.00 91.19 86 GLU A O 1
ATOM 712 N N . ASN A 1 87 ? -10.345 2.627 20.200 1.00 88.81 87 ASN A N 1
ATOM 713 C CA . ASN A 1 87 ? -9.046 3.120 20.656 1.00 88.81 87 ASN A CA 1
ATOM 714 C C . ASN A 1 87 ? -8.214 3.722 19.517 1.00 88.81 87 ASN A C 1
ATOM 716 O O . ASN A 1 87 ? -7.310 4.505 19.784 1.00 88.81 87 ASN A O 1
ATOM 720 N N . LEU A 1 88 ? -8.516 3.378 18.264 1.00 89.12 88 LEU A N 1
ATOM 721 C CA . LEU A 1 88 ? -7.850 3.923 17.078 1.00 89.12 88 LEU A CA 1
ATOM 722 C C . LEU A 1 88 ? -8.612 5.112 16.474 1.00 89.12 88 LEU A C 1
ATOM 724 O O . LEU A 1 88 ? -8.262 5.576 15.395 1.00 89.12 88 LEU A O 1
ATOM 728 N N . GLY A 1 89 ? -9.639 5.615 17.169 1.00 89.62 89 GLY A N 1
ATOM 729 C CA . GLY A 1 89 ? -10.404 6.790 16.751 1.00 89.62 89 GLY A CA 1
ATOM 730 C C . GLY A 1 89 ? -11.654 6.483 15.926 1.00 89.62 89 GLY A C 1
ATOM 731 O O . GLY A 1 89 ? -12.258 7.406 15.388 1.00 89.62 89 GLY A O 1
ATOM 732 N N . VAL A 1 90 ? -12.081 5.218 15.826 1.00 91.94 90 VAL A N 1
ATOM 733 C CA . VAL A 1 90 ? -13.355 4.879 15.173 1.00 91.94 90 VAL A CA 1
ATOM 734 C C . VAL A 1 90 ? -14.519 5.269 16.091 1.00 91.94 90 VAL A C 1
ATOM 736 O O . VAL A 1 90 ? -14.566 4.854 17.250 1.00 91.94 90 VAL A O 1
ATOM 739 N N . SER A 1 91 ? -15.482 6.043 15.577 1.00 93.19 91 SER A N 1
ATOM 740 C CA . SER A 1 91 ? -16.662 6.468 16.349 1.00 93.19 91 SER A CA 1
ATOM 741 C C . SER A 1 91 ? -17.424 5.265 16.936 1.00 93.19 91 SER A C 1
ATOM 743 O O . SER A 1 91 ? -17.677 4.303 16.202 1.00 93.19 91 SER A O 1
ATOM 745 N N . PRO A 1 92 ? -17.862 5.304 18.212 1.00 92.50 92 PRO A N 1
ATOM 746 C CA . PRO A 1 92 ? -18.614 4.212 18.834 1.00 92.50 92 PRO A CA 1
ATOM 747 C C . PRO A 1 92 ? -19.871 3.801 18.056 1.00 92.50 92 PRO A C 1
ATOM 749 O O . PRO A 1 92 ? -20.211 2.618 18.010 1.00 92.50 92 PRO A O 1
ATOM 752 N N . GLU A 1 93 ? -20.541 4.757 17.405 1.00 93.69 93 GLU A N 1
ATOM 753 C CA . GLU A 1 93 ? -21.711 4.491 16.561 1.00 93.69 93 GLU A CA 1
ATOM 754 C C . GLU A 1 93 ? -21.345 3.645 15.340 1.00 93.69 93 GLU A C 1
ATOM 756 O O . GLU A 1 93 ? -22.027 2.670 15.020 1.00 93.69 93 GLU A O 1
ATOM 761 N N . LEU A 1 94 ? -20.235 3.984 14.681 1.00 93.19 94 LEU A N 1
ATOM 762 C CA . LEU A 1 94 ? -19.724 3.223 13.549 1.00 93.19 94 LEU A CA 1
ATOM 763 C C . LEU A 1 94 ? -19.284 1.830 13.995 1.00 93.19 94 LEU A C 1
ATOM 765 O O . LEU A 1 94 ? -19.626 0.843 13.349 1.00 93.19 94 LEU A O 1
ATOM 769 N N . VAL A 1 95 ? -18.610 1.721 15.140 1.00 93.75 95 VAL A N 1
ATOM 770 C CA . VAL A 1 95 ? -18.222 0.422 15.693 1.00 93.75 95 VAL A CA 1
ATOM 771 C C . VAL A 1 95 ? -19.436 -0.460 15.983 1.00 93.75 95 VAL A C 1
ATOM 773 O O . VAL A 1 95 ? -19.409 -1.651 15.669 1.00 93.75 95 VAL A O 1
ATOM 776 N N . ALA A 1 96 ? -20.509 0.090 16.555 1.00 93.69 96 ALA A N 1
ATOM 777 C CA . ALA A 1 96 ? -21.737 -0.662 16.797 1.00 93.69 96 ALA A CA 1
ATOM 778 C C . ALA A 1 96 ? -22.323 -1.217 15.489 1.00 93.69 96 ALA A C 1
ATOM 780 O O . ALA A 1 96 ? -22.649 -2.404 15.431 1.00 93.69 96 ALA A O 1
ATOM 781 N N . LYS A 1 97 ? -22.363 -0.399 14.427 1.00 94.44 97 LYS A N 1
ATOM 782 C CA . LYS A 1 97 ? -22.816 -0.831 13.097 1.00 94.44 97 LYS A CA 1
ATOM 783 C C . LYS A 1 97 ? -21.894 -1.890 12.481 1.00 94.44 97 LYS A C 1
ATOM 785 O O . LYS A 1 97 ? -22.380 -2.890 11.964 1.00 94.44 97 LYS A O 1
ATOM 790 N N . ILE A 1 98 ? -20.571 -1.732 12.582 1.00 94.25 98 ILE A N 1
ATOM 791 C CA . ILE A 1 98 ? -19.601 -2.742 12.118 1.00 94.25 98 ILE A CA 1
ATOM 792 C C . ILE A 1 98 ? -19.856 -4.077 12.828 1.00 94.25 98 ILE A C 1
ATOM 794 O O . ILE A 1 98 ? -19.923 -5.123 12.185 1.00 94.25 98 ILE A O 1
ATOM 798 N N . ARG A 1 99 ? -20.048 -4.043 14.154 1.00 93.44 99 ARG A N 1
ATOM 799 C CA . ARG A 1 99 ? -20.289 -5.237 14.976 1.00 93.44 99 ARG A CA 1
ATOM 800 C C . ARG A 1 99 ? -21.596 -5.952 14.635 1.00 93.44 99 ARG A C 1
ATOM 802 O O . ARG A 1 99 ? -21.652 -7.169 14.802 1.00 93.44 99 ARG A O 1
ATOM 809 N N . SER A 1 100 ? -22.627 -5.224 14.205 1.00 93.25 100 SER A N 1
ATOM 810 C CA . SER A 1 100 ? -23.916 -5.806 13.815 1.00 93.25 100 SER A CA 1
ATOM 811 C C . SER A 1 100 ? -23.957 -6.293 12.368 1.00 93.25 100 SER A C 1
ATOM 813 O O . SER A 1 100 ? -24.673 -7.249 12.086 1.00 93.25 100 SER A O 1
ATOM 815 N N . SER A 1 101 ? -23.224 -5.637 11.465 1.00 92.56 101 SER A N 1
ATOM 816 C CA . SER A 1 101 ? -23.388 -5.822 10.017 1.00 92.56 101 SER A CA 1
ATOM 817 C C . SER A 1 101 ? -22.302 -6.676 9.365 1.00 92.56 101 SER A C 1
ATOM 819 O O . SER A 1 101 ? -22.564 -7.281 8.329 1.00 92.56 101 SER A O 1
ATOM 821 N N . LEU A 1 102 ? -21.093 -6.739 9.935 1.00 92.75 102 LEU A N 1
ATOM 822 C CA . LEU A 1 102 ? -19.959 -7.436 9.320 1.00 92.75 102 LEU A CA 1
ATOM 823 C C . LEU A 1 102 ? -19.576 -8.728 10.055 1.00 92.75 102 LEU A C 1
ATOM 825 O O . LEU A 1 102 ? -19.706 -8.821 11.282 1.00 92.75 102 LEU A O 1
ATOM 829 N N . PRO A 1 103 ? -19.056 -9.734 9.324 1.00 90.00 103 PRO A N 1
ATOM 830 C CA . PRO A 1 103 ? -18.545 -10.949 9.937 1.00 90.00 103 PRO A CA 1
ATOM 831 C C . PRO A 1 103 ? -17.332 -10.647 10.821 1.00 90.00 103 PRO A C 1
ATOM 833 O O . PRO A 1 103 ? -16.534 -9.749 10.552 1.00 90.00 103 PRO A O 1
ATOM 836 N N . SER A 1 104 ? -17.176 -11.446 11.878 1.00 88.94 104 SER A N 1
ATOM 837 C CA . SER A 1 104 ? -16.059 -11.323 12.813 1.00 88.94 104 SER A CA 1
ATOM 838 C C . SER A 1 104 ? -15.209 -12.588 12.846 1.00 88.94 104 SER A C 1
ATOM 840 O O . SER A 1 104 ? -15.754 -13.683 13.007 1.00 88.94 104 SER A O 1
ATOM 842 N N . HIS A 1 105 ? -13.887 -12.444 12.812 1.00 84.38 105 HIS A N 1
ATOM 843 C CA . HIS A 1 105 ? -12.942 -13.538 13.014 1.00 84.38 105 HIS A CA 1
ATOM 844 C C . HIS A 1 105 ? -12.479 -13.600 14.475 1.00 84.38 105 HIS A C 1
ATOM 846 O O . HIS A 1 105 ? -12.239 -12.572 15.108 1.00 84.38 105 HIS A O 1
ATOM 852 N N . ARG A 1 106 ? -12.341 -14.803 15.044 1.00 79.88 106 ARG A N 1
ATOM 853 C CA . ARG A 1 106 ? -11.831 -14.976 16.415 1.00 79.88 106 ARG A CA 1
ATOM 854 C C . ARG A 1 106 ? -10.316 -15.111 16.390 1.00 79.88 106 ARG A C 1
ATOM 856 O O . ARG A 1 106 ? -9.802 -16.109 15.897 1.00 79.88 106 ARG A O 1
ATOM 863 N N . ILE A 1 107 ? -9.605 -14.173 17.007 1.00 70.50 107 ILE A N 1
ATOM 864 C CA . ILE A 1 107 ? -8.165 -14.319 17.215 1.00 70.50 107 ILE A CA 1
ATOM 865 C C . ILE A 1 107 ? -7.927 -15.120 18.495 1.00 70.50 107 ILE A C 1
ATOM 867 O O . ILE A 1 107 ? -8.333 -14.723 19.592 1.00 70.50 107 ILE A O 1
ATOM 871 N N . ARG A 1 108 ? -7.243 -16.261 18.361 1.00 60.41 108 ARG A N 1
ATOM 872 C CA . ARG A 1 108 ? -6.764 -17.040 19.505 1.00 60.41 108 ARG A CA 1
ATOM 873 C C . ARG A 1 108 ? -5.581 -16.301 20.128 1.00 60.41 108 ARG A C 1
ATOM 875 O O . ARG A 1 108 ? -4.500 -16.254 19.551 1.00 60.41 108 ARG A O 1
ATOM 882 N N . GLY A 1 109 ? -5.801 -15.696 21.292 1.00 57.62 109 GLY A N 1
ATOM 883 C CA . GLY A 1 109 ? -4.727 -15.069 22.057 1.00 57.62 109 GLY A CA 1
ATOM 884 C C . GLY A 1 109 ? -3.699 -16.106 22.547 1.00 57.62 109 GLY A C 1
ATOM 885 O O . GLY A 1 109 ? -4.072 -17.259 22.767 1.00 57.62 109 GLY A O 1
ATOM 886 N N . PRO A 1 110 ? -2.432 -15.714 22.785 1.00 52.12 110 PRO A N 1
ATOM 887 C CA . PRO A 1 110 ? -1.392 -16.613 23.306 1.00 52.12 110 PRO A CA 1
ATOM 888 C C . PRO A 1 110 ? -1.636 -17.131 24.734 1.00 52.12 110 PRO A C 1
ATOM 890 O O . PRO A 1 110 ? -0.890 -17.980 25.211 1.00 52.12 110 PRO A O 1
ATOM 893 N N . SER A 1 111 ? -2.642 -16.620 25.451 1.00 49.69 111 SER A N 1
ATOM 894 C CA . SER A 1 111 ? -2.839 -16.938 26.867 1.00 49.69 111 SER A CA 1
ATOM 895 C C . SER A 1 111 ? -3.785 -18.125 27.049 1.00 49.69 111 SER A C 1
ATOM 897 O O . SER A 1 111 ? -5.006 -17.982 27.077 1.00 49.69 111 SER A O 1
ATOM 899 N N . GLY A 1 112 ? -3.196 -19.312 27.174 1.00 47.12 112 GLY A N 1
ATOM 900 C CA . GLY A 1 112 ? -3.855 -20.556 27.571 1.00 47.12 112 GLY A CA 1
ATOM 901 C C . GLY A 1 112 ? -4.082 -20.693 29.080 1.00 47.12 112 GLY A C 1
ATOM 902 O O . GLY A 1 112 ? -4.054 -21.814 29.569 1.00 47.12 112 GLY A O 1
ATOM 903 N N . ASN A 1 113 ? -4.311 -19.601 29.819 1.00 46.91 113 ASN A N 1
ATOM 904 C CA . ASN A 1 113 ? -4.577 -19.659 31.259 1.00 46.91 113 ASN A CA 1
ATOM 905 C C . ASN A 1 113 ? -5.970 -19.114 31.601 1.00 46.91 113 ASN A C 1
ATOM 907 O O . ASN A 1 113 ? -6.153 -17.927 31.852 1.00 46.91 113 ASN A O 1
ATOM 911 N N . GLY A 1 114 ? -6.947 -20.024 31.606 1.00 47.09 114 GLY A N 1
ATOM 912 C CA . GLY A 1 114 ? -7.887 -20.236 32.717 1.00 47.09 114 GLY A CA 1
ATOM 913 C C . GLY A 1 114 ? -8.773 -19.104 33.252 1.00 47.09 114 GLY A C 1
ATOM 914 O O . GLY A 1 114 ? -9.440 -19.344 34.251 1.00 47.09 114 GLY A O 1
ATOM 915 N N . SER A 1 115 ? -8.829 -17.912 32.654 1.00 44.19 115 SER A N 1
ATOM 916 C CA . SER A 1 115 ? -9.730 -16.853 33.126 1.00 44.19 115 SER A CA 1
ATOM 917 C C . SER A 1 115 ? -10.987 -16.768 32.264 1.00 44.19 115 SER A C 1
ATOM 919 O O . SER A 1 115 ? -10.957 -16.394 31.091 1.00 44.19 115 SER A O 1
ATOM 921 N N . THR A 1 116 ? -12.107 -17.155 32.866 1.00 44.38 116 THR A N 1
ATOM 922 C CA . THR A 1 116 ? -13.469 -17.073 32.343 1.00 44.38 116 THR A CA 1
ATOM 923 C C . THR A 1 116 ? -13.908 -15.615 32.190 1.00 44.38 116 THR A C 1
ATOM 925 O O . THR A 1 116 ? -14.613 -15.069 33.032 1.00 44.38 116 THR A O 1
ATOM 928 N N . SER A 1 117 ? -13.522 -14.981 31.087 1.00 44.88 117 SER A N 1
ATOM 929 C CA . SER A 1 117 ? -14.311 -13.902 30.494 1.00 44.88 117 SER A CA 1
ATOM 930 C C . SER A 1 117 ? -14.369 -14.124 28.980 1.00 44.88 117 SER A C 1
ATOM 932 O O . SER A 1 117 ? -13.330 -14.103 28.317 1.00 44.88 117 SER A O 1
ATOM 934 N N . PRO A 1 118 ? -15.553 -14.388 28.398 1.00 43.97 118 PRO A N 1
ATOM 935 C CA . PRO A 1 118 ? -15.719 -14.779 27.001 1.00 43.97 118 PRO A CA 1
ATOM 936 C C . PRO A 1 118 ? -15.636 -13.584 26.037 1.00 43.97 118 PRO A C 1
ATOM 938 O O . PRO A 1 118 ? -16.244 -13.610 24.967 1.00 43.97 118 PRO A O 1
ATOM 941 N N . CYS A 1 119 ? -14.857 -12.550 26.363 1.00 46.47 119 CYS A N 1
ATOM 942 C CA . CYS A 1 119 ? -14.463 -11.524 25.401 1.00 46.47 119 CYS A CA 1
ATOM 943 C C . CYS A 1 119 ? -13.405 -12.110 24.462 1.00 46.47 119 CYS A C 1
ATOM 945 O O . CYS A 1 119 ? -12.220 -11.784 24.509 1.00 46.47 119 CYS A O 1
ATOM 947 N N . GLN A 1 120 ? -13.848 -13.033 23.610 1.00 53.16 120 GLN A N 1
ATOM 948 C CA . GLN A 1 120 ? -13.132 -13.433 22.410 1.00 53.16 120 GLN A CA 1
ATOM 949 C C . GLN A 1 120 ? -12.712 -12.152 21.691 1.00 53.16 120 GLN A C 1
ATOM 951 O O . GLN A 1 120 ? -13.575 -11.341 21.353 1.00 53.16 120 GLN A O 1
ATOM 956 N N . ARG A 1 121 ? -11.405 -11.959 21.478 1.00 69.31 121 ARG A N 1
ATOM 957 C CA . ARG A 1 121 ? -10.889 -10.877 20.635 1.00 69.31 121 ARG A CA 1
ATOM 958 C C . ARG A 1 121 ? -11.383 -11.133 19.217 1.00 69.31 121 ARG A C 1
ATOM 960 O O . ARG A 1 121 ? -10.809 -11.929 18.474 1.00 69.31 121 ARG A O 1
ATOM 967 N N . ARG A 1 122 ? -12.537 -10.549 18.914 1.00 84.62 122 ARG A N 1
ATOM 968 C CA . ARG A 1 122 ? -13.159 -10.567 17.600 1.00 84.62 122 ARG A CA 1
ATOM 969 C C . ARG A 1 122 ? -12.557 -9.437 16.793 1.00 84.62 122 ARG A C 1
ATOM 971 O O . ARG A 1 122 ? -12.468 -8.314 17.281 1.00 84.62 122 ARG A O 1
ATOM 978 N N . VAL A 1 123 ? -12.163 -9.762 15.578 1.00 88.75 123 VAL A N 1
ATOM 979 C CA . VAL A 1 123 ? -11.672 -8.800 14.605 1.00 88.75 123 VAL A CA 1
ATOM 980 C C . VAL A 1 123 ? -12.671 -8.708 13.472 1.00 88.75 123 VAL A C 1
ATOM 982 O O . VAL A 1 123 ? -13.245 -9.718 13.066 1.00 88.75 123 VAL A O 1
ATOM 985 N N . PHE A 1 124 ? -12.915 -7.484 13.036 1.00 92.94 124 PHE A N 1
ATOM 986 C CA . PHE A 1 124 ? -13.838 -7.142 11.961 1.00 92.94 124 PHE A CA 1
ATOM 987 C C . PHE A 1 124 ? -13.042 -6.676 10.743 1.00 92.94 124 PHE A C 1
ATOM 989 O O . PHE A 1 124 ? -11.819 -6.579 10.827 1.00 92.94 124 PHE A O 1
ATOM 996 N N . LEU A 1 125 ? -13.727 -6.392 9.632 1.00 94.06 125 LEU A N 1
ATOM 997 C CA . LEU A 1 125 ? -13.087 -6.033 8.358 1.00 94.06 125 LEU A CA 1
ATOM 998 C C . LEU A 1 125 ? -12.151 -7.148 7.862 1.00 94.06 125 LEU A C 1
ATOM 1000 O O . LEU A 1 125 ? -11.009 -6.929 7.461 1.00 94.06 125 LEU A O 1
ATOM 1004 N N . VAL A 1 126 ? -12.624 -8.391 7.998 1.00 93.75 126 VAL A N 1
ATOM 1005 C CA . VAL A 1 126 ? -11.820 -9.598 7.766 1.00 93.75 126 VAL A CA 1
ATOM 1006 C C . VAL A 1 126 ? -11.377 -9.673 6.310 1.00 93.75 126 VAL A C 1
ATOM 1008 O O . VAL A 1 126 ? -10.238 -10.051 6.053 1.00 93.75 126 VAL A O 1
ATOM 1011 N N . ARG A 1 127 ? -12.235 -9.255 5.368 1.00 95.56 127 ARG A N 1
ATOM 1012 C CA . ARG A 1 127 ? -11.894 -9.283 3.943 1.00 95.56 127 ARG A CA 1
ATOM 1013 C C . ARG A 1 127 ? -10.797 -8.276 3.629 1.00 95.56 127 ARG A C 1
ATOM 1015 O O . ARG A 1 127 ? -9.868 -8.623 2.908 1.00 95.56 127 ARG A O 1
ATOM 1022 N N . ALA A 1 128 ? -10.872 -7.060 4.178 1.00 96.38 128 ALA A N 1
ATOM 1023 C CA . ALA A 1 128 ? -9.818 -6.068 3.993 1.00 96.38 128 ALA A CA 1
ATOM 1024 C C . ALA A 1 128 ? -8.493 -6.563 4.586 1.00 96.38 128 ALA A C 1
ATOM 1026 O O . ALA A 1 128 ? -7.460 -6.481 3.928 1.00 96.38 128 ALA A O 1
ATOM 1027 N N . ILE A 1 129 ? -8.520 -7.150 5.787 1.00 95.25 129 ILE A N 1
ATOM 1028 C CA . ILE A 1 129 ? -7.325 -7.733 6.417 1.00 95.25 129 ILE A CA 1
ATOM 1029 C C . ILE A 1 129 ? -6.712 -8.826 5.536 1.00 95.25 129 ILE A C 1
ATOM 1031 O O . ILE A 1 129 ? -5.500 -8.849 5.337 1.00 95.25 129 ILE A O 1
ATOM 1035 N N . GLU A 1 130 ? -7.526 -9.740 5.010 1.00 95.00 130 GLU A N 1
ATOM 1036 C CA . GLU A 1 130 ? -7.067 -10.804 4.112 1.00 95.00 130 GLU A CA 1
ATOM 1037 C C . GLU A 1 130 ? -6.477 -10.250 2.813 1.00 95.00 130 GLU A C 1
ATOM 1039 O O . GLU A 1 130 ? -5.425 -10.718 2.385 1.00 95.00 130 GLU A O 1
ATOM 1044 N N . ALA A 1 131 ? -7.094 -9.221 2.234 1.00 96.50 131 ALA A N 1
ATOM 1045 C CA . ALA A 1 131 ? -6.602 -8.572 1.026 1.00 96.50 131 ALA A CA 1
ATOM 1046 C C . ALA A 1 131 ? -5.249 -7.885 1.245 1.00 96.50 131 ALA A C 1
ATOM 1048 O O . ALA A 1 131 ? -4.313 -8.123 0.488 1.00 96.50 131 ALA A O 1
ATOM 1049 N N . PHE A 1 132 ? -5.104 -7.113 2.326 1.00 96.50 132 PHE A N 1
ATOM 1050 C CA . PHE A 1 132 ? -3.820 -6.506 2.680 1.00 96.50 132 PHE A CA 1
ATOM 1051 C C . PHE A 1 132 ? -2.754 -7.556 3.010 1.00 96.50 132 PHE A C 1
ATOM 1053 O O . PHE A 1 132 ? -1.594 -7.345 2.686 1.00 96.50 132 PHE A O 1
ATOM 1060 N N . ASN A 1 133 ? -3.111 -8.704 3.599 1.00 95.19 133 ASN A N 1
ATOM 1061 C CA . ASN A 1 133 ? -2.158 -9.804 3.812 1.00 95.19 133 ASN A CA 1
ATOM 1062 C C . ASN A 1 133 ? -1.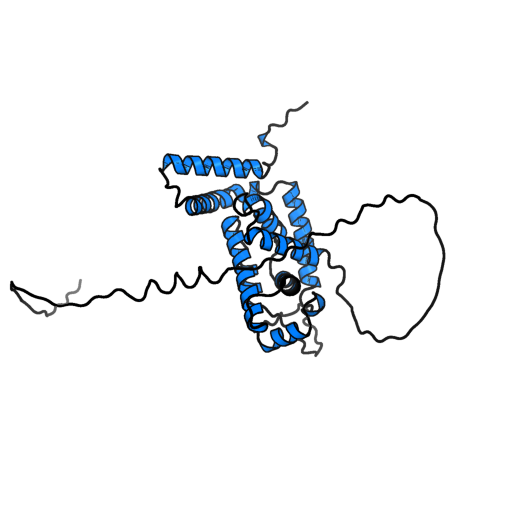613 -10.396 2.509 1.00 95.19 133 ASN A C 1
ATOM 1064 O O . ASN A 1 133 ? -0.570 -11.037 2.550 1.00 95.19 133 ASN A O 1
ATOM 1068 N N . GLY A 1 134 ? -2.310 -10.201 1.389 1.00 92.69 134 GLY A N 1
ATOM 1069 C CA . GLY A 1 134 ? -1.852 -10.612 0.067 1.00 92.69 134 GLY A CA 1
ATOM 1070 C C . GLY A 1 134 ? -0.728 -9.745 -0.500 1.00 92.69 134 GLY A C 1
ATOM 1071 O O . GLY A 1 134 ? -0.185 -10.113 -1.533 1.00 92.69 134 GLY A O 1
ATOM 1072 N N . MET A 1 135 ? -0.365 -8.632 0.153 1.00 93.62 135 MET A N 1
ATOM 1073 C CA . MET A 1 135 ? 0.770 -7.805 -0.255 1.00 93.62 135 MET A CA 1
ATOM 1074 C C . MET A 1 135 ? 2.083 -8.551 -0.005 1.00 93.62 135 MET A C 1
ATOM 1076 O O . MET A 1 135 ? 2.677 -8.436 1.068 1.00 93.62 135 MET A O 1
ATOM 1080 N N . GLU A 1 136 ? 2.548 -9.319 -0.982 1.00 92.06 136 GLU A N 1
ATOM 1081 C CA . GLU A 1 136 ? 3.796 -10.095 -0.919 1.00 92.06 136 GLU A CA 1
ATOM 1082 C C . GLU A 1 136 ? 4.669 -9.890 -2.164 1.00 92.06 136 GLU A C 1
ATOM 1084 O O . GLU A 1 136 ? 5.825 -10.329 -2.185 1.00 92.06 136 GLU A O 1
ATOM 1089 N N . SER A 1 137 ? 4.158 -9.195 -3.187 1.00 93.50 137 SER A N 1
ATOM 1090 C CA . SER A 1 137 ? 4.886 -9.012 -4.433 1.00 93.50 137 SER A CA 1
ATOM 1091 C C . SER A 1 137 ? 6.167 -8.189 -4.265 1.00 93.50 137 SER A C 1
ATOM 1093 O O . SER A 1 137 ? 6.243 -7.195 -3.542 1.00 93.50 137 SER A O 1
ATOM 1095 N N . VAL A 1 138 ? 7.198 -8.608 -4.997 1.00 93.12 138 VAL A N 1
ATOM 1096 C CA . VAL A 1 138 ? 8.473 -7.887 -5.153 1.00 93.12 138 VAL A CA 1
ATOM 1097 C C . VAL A 1 138 ? 8.493 -7.010 -6.408 1.00 93.12 138 VAL A C 1
ATOM 1099 O O . VAL A 1 138 ? 9.488 -6.337 -6.678 1.00 93.12 138 VAL A O 1
ATOM 1102 N N . VAL A 1 139 ? 7.420 -7.049 -7.202 1.00 95.00 139 VAL A N 1
ATOM 1103 C CA . VAL A 1 139 ? 7.248 -6.251 -8.416 1.00 95.00 139 VAL A CA 1
ATOM 1104 C C . VAL A 1 139 ? 6.417 -5.016 -8.057 1.00 95.00 139 VAL A C 1
ATOM 1106 O O . VAL A 1 139 ? 5.289 -5.186 -7.602 1.00 95.00 139 VAL A O 1
ATOM 1109 N N . PRO A 1 140 ? 6.915 -3.783 -8.265 1.00 94.06 140 PRO A N 1
ATOM 1110 C CA . PRO A 1 140 ? 6.241 -2.572 -7.796 1.00 94.06 140 PRO A CA 1
ATOM 1111 C C . PRO A 1 140 ? 4.820 -2.385 -8.333 1.00 94.06 140 PRO A C 1
ATOM 1113 O O . PRO A 1 140 ? 3.947 -2.010 -7.559 1.00 94.06 140 PRO A O 1
ATOM 1116 N N . CYS A 1 141 ? 4.564 -2.673 -9.617 1.00 93.44 141 CYS A N 1
ATOM 1117 C CA . CYS A 1 141 ? 3.209 -2.587 -10.170 1.00 93.44 141 CYS A CA 1
ATOM 1118 C C . CYS A 1 141 ? 2.241 -3.580 -9.514 1.00 93.44 141 CYS A C 1
ATOM 1120 O O . CYS A 1 141 ? 1.153 -3.189 -9.116 1.00 93.44 141 CYS A O 1
ATOM 1122 N N . ASP A 1 142 ? 2.659 -4.833 -9.329 1.00 95.69 142 ASP A N 1
ATOM 1123 C CA . ASP A 1 142 ? 1.803 -5.860 -8.725 1.00 95.69 142 ASP A CA 1
ATOM 1124 C C . ASP A 1 142 ? 1.593 -5.586 -7.227 1.00 95.69 142 ASP A C 1
ATOM 1126 O O . ASP A 1 142 ? 0.494 -5.754 -6.714 1.00 95.69 142 ASP A O 1
ATOM 1130 N N . LEU A 1 143 ? 2.624 -5.098 -6.528 1.00 96.12 143 LEU A N 1
ATOM 1131 C CA . LEU A 1 143 ? 2.519 -4.686 -5.127 1.00 96.12 143 LEU A CA 1
ATOM 1132 C C . LEU A 1 143 ? 1.571 -3.489 -4.953 1.00 96.12 143 LEU A C 1
ATOM 1134 O O . LEU A 1 143 ? 0.861 -3.401 -3.949 1.00 96.12 143 LEU A O 1
ATOM 1138 N N . LEU A 1 144 ? 1.561 -2.559 -5.915 1.00 95.44 144 LEU A N 1
ATOM 1139 C CA . LEU A 1 144 ? 0.624 -1.440 -5.925 1.00 95.44 144 LEU A CA 1
ATOM 1140 C C . LEU A 1 144 ? -0.807 -1.931 -6.159 1.00 95.44 144 LEU A C 1
ATOM 1142 O O . LEU A 1 144 ? -1.702 -1.526 -5.421 1.00 95.44 144 LEU A O 1
ATOM 1146 N N . ASP A 1 145 ? -1.011 -2.840 -7.114 1.00 94.94 145 ASP A N 1
ATOM 1147 C CA . ASP A 1 145 ? -2.313 -3.463 -7.372 1.00 94.94 145 ASP A CA 1
ATOM 1148 C C . ASP A 1 145 ? -2.829 -4.222 -6.133 1.00 94.94 145 ASP A C 1
ATOM 1150 O O . ASP A 1 145 ? -3.996 -4.084 -5.764 1.00 94.94 145 ASP A O 1
ATOM 1154 N N . GLU A 1 146 ? -1.961 -4.968 -5.438 1.00 96.62 146 GLU A N 1
ATOM 1155 C CA . GLU A 1 146 ? -2.271 -5.660 -4.175 1.00 96.62 146 GLU A CA 1
ATOM 1156 C C . GLU A 1 146 ? -2.697 -4.675 -3.068 1.00 96.62 146 GLU A C 1
ATOM 1158 O O . GLU A 1 146 ? -3.691 -4.909 -2.371 1.00 96.62 146 GLU A O 1
ATOM 1163 N N . LEU A 1 147 ? -1.996 -3.542 -2.925 1.00 96.62 147 LEU A N 1
ATOM 1164 C CA . LEU A 1 147 ? -2.356 -2.488 -1.968 1.00 96.62 147 LEU A CA 1
ATOM 1165 C C . LEU A 1 147 ? -3.707 -1.855 -2.316 1.00 96.62 147 LEU A C 1
ATOM 1167 O O . LEU A 1 147 ? -4.573 -1.721 -1.445 1.00 96.62 147 LEU A O 1
ATOM 1171 N N . MET A 1 148 ? -3.898 -1.480 -3.581 1.00 96.12 148 MET A N 1
ATOM 1172 C CA . MET A 1 148 ? -5.137 -0.869 -4.064 1.00 96.12 148 MET A CA 1
ATOM 1173 C C . MET A 1 148 ? -6.319 -1.822 -3.901 1.00 96.12 148 MET A C 1
ATOM 1175 O O . MET A 1 148 ? -7.394 -1.405 -3.471 1.00 96.12 148 MET A O 1
ATOM 1179 N N . HIS A 1 149 ? -6.116 -3.119 -4.133 1.00 97.25 149 HIS A N 1
ATOM 1180 C CA . HIS A 1 149 ? -7.121 -4.143 -3.876 1.00 97.25 149 HIS A CA 1
ATOM 1181 C C . HIS A 1 149 ? -7.559 -4.175 -2.401 1.00 97.25 149 HIS A C 1
ATOM 1183 O O . HIS A 1 149 ? -8.760 -4.209 -2.113 1.00 97.25 149 HIS A O 1
ATOM 1189 N N . GLY A 1 150 ? -6.609 -4.091 -1.462 1.00 97.12 150 GLY A N 1
ATOM 1190 C CA . GLY A 1 150 ? -6.901 -3.979 -0.029 1.00 97.12 150 GLY A CA 1
ATOM 1191 C C . GLY A 1 150 ? -7.729 -2.739 0.319 1.00 97.12 150 GLY A C 1
ATOM 1192 O O . GLY A 1 150 ? -8.714 -2.831 1.059 1.00 97.12 150 GLY A O 1
ATOM 1193 N N . VAL A 1 151 ? -7.386 -1.590 -0.267 1.00 96.25 151 VAL A N 1
ATOM 1194 C CA . VAL A 1 151 ? -8.115 -0.323 -0.091 1.00 96.25 151 VAL A CA 1
ATOM 1195 C C . VAL A 1 151 ? -9.538 -0.402 -0.646 1.00 96.25 151 VAL A C 1
ATOM 1197 O O . VAL A 1 151 ? -10.483 -0.002 0.035 1.00 96.25 151 VAL A O 1
ATOM 1200 N N . VAL A 1 152 ? -9.718 -0.956 -1.846 1.00 95.94 152 VAL A N 1
ATOM 1201 C CA . VAL A 1 152 ? -11.039 -1.133 -2.470 1.00 95.94 152 VAL A CA 1
ATOM 1202 C C . VAL A 1 152 ? -11.932 -2.025 -1.609 1.00 95.94 152 VAL A C 1
ATOM 1204 O O . VAL A 1 152 ? -13.104 -1.710 -1.395 1.00 95.94 152 VAL A O 1
ATOM 1207 N N . ILE A 1 153 ? -11.389 -3.116 -1.060 1.00 96.56 153 ILE A N 1
ATOM 1208 C CA . ILE A 1 153 ? -12.154 -3.994 -0.168 1.00 96.56 153 ILE A CA 1
ATOM 1209 C C . ILE A 1 153 ? -12.512 -3.281 1.137 1.00 96.56 153 ILE A C 1
ATOM 1211 O O . ILE A 1 153 ? -13.644 -3.421 1.600 1.00 96.56 153 ILE A O 1
ATOM 1215 N N . LEU A 1 154 ? -11.601 -2.488 1.704 1.00 96.50 154 LEU A N 1
ATOM 1216 C CA . LEU A 1 154 ? -11.891 -1.683 2.889 1.00 96.50 154 LEU A CA 1
ATOM 1217 C C . LEU A 1 154 ? -13.026 -0.684 2.632 1.00 96.50 154 LEU A C 1
ATOM 1219 O O . LEU A 1 154 ? -13.957 -0.599 3.434 1.00 96.50 154 LEU A O 1
ATOM 1223 N N . HIS A 1 155 ? -12.990 0.026 1.502 1.00 95.31 155 HIS A N 1
ATOM 1224 C CA . HIS A 1 155 ? -14.076 0.916 1.082 1.00 95.31 155 HIS A CA 1
ATOM 1225 C C . HIS A 1 155 ? -15.396 0.176 0.935 1.00 95.31 155 HIS A C 1
ATOM 1227 O O . HIS A 1 155 ? -16.422 0.639 1.428 1.00 95.31 155 HIS A O 1
ATOM 1233 N N . HIS A 1 156 ? -15.375 -1.000 0.315 1.00 95.00 156 HIS A N 1
ATOM 1234 C CA . HIS A 1 156 ? -16.565 -1.821 0.151 1.00 95.00 156 HIS A CA 1
ATOM 1235 C C . HIS A 1 156 ? -17.140 -2.289 1.499 1.00 95.00 156 HIS A C 1
ATOM 1237 O O . HIS A 1 156 ? -18.342 -2.165 1.729 1.00 95.00 156 HIS A O 1
ATOM 1243 N N . GLU A 1 157 ? -16.307 -2.781 2.421 1.00 94.94 157 GLU A N 1
ATOM 1244 C CA . GLU A 1 157 ? -16.761 -3.176 3.761 1.00 94.94 157 GLU A CA 1
ATOM 1245 C C . GLU A 1 157 ? -17.289 -1.978 4.564 1.00 94.94 157 GLU A C 1
ATOM 1247 O O . GLU A 1 157 ? -18.314 -2.098 5.235 1.00 94.94 157 GLU A O 1
ATOM 1252 N N . ALA A 1 158 ? -16.651 -0.810 4.460 1.00 94.12 158 ALA A N 1
ATOM 1253 C CA . ALA A 1 158 ? -17.141 0.419 5.078 1.00 94.12 158 ALA A CA 1
ATOM 1254 C C . ALA A 1 158 ? -18.486 0.862 4.477 1.00 94.12 158 ALA A C 1
ATOM 1256 O O . ALA A 1 158 ? -19.399 1.229 5.220 1.00 94.12 158 ALA A O 1
ATOM 1257 N N . ALA A 1 159 ? -18.652 0.758 3.157 1.00 93.69 159 ALA A N 1
ATOM 1258 C CA . ALA A 1 159 ? -19.881 1.120 2.461 1.00 93.69 159 ALA A CA 1
ATOM 1259 C C . ALA A 1 159 ? -21.069 0.234 2.855 1.00 93.69 159 ALA A C 1
ATOM 1261 O O . ALA A 1 159 ? -22.173 0.747 3.031 1.00 93.69 159 ALA A O 1
ATOM 1262 N N . LEU A 1 160 ? -20.848 -1.065 3.094 1.00 93.62 160 LEU A N 1
ATOM 1263 C CA . LEU A 1 160 ? -21.882 -1.969 3.620 1.00 93.62 160 LEU A CA 1
ATOM 1264 C C . LEU A 1 160 ? -22.417 -1.527 4.991 1.00 93.62 160 LEU A C 1
ATOM 1266 O O . LEU A 1 160 ? -23.560 -1.818 5.339 1.00 93.62 160 LEU A O 1
ATOM 1270 N N . VAL A 1 161 ? -21.596 -0.833 5.779 1.00 93.88 161 VAL A N 1
ATOM 1271 C CA . VAL A 1 161 ? -21.945 -0.381 7.131 1.00 93.88 161 VAL A CA 1
ATOM 1272 C C . VAL A 1 161 ? -22.522 1.035 7.127 1.00 93.88 161 VAL A C 1
ATOM 1274 O O . VAL A 1 161 ? -23.459 1.334 7.871 1.00 93.88 161 VAL A O 1
ATOM 1277 N N . LEU A 1 162 ? -21.947 1.918 6.313 1.00 92.12 162 LEU A N 1
ATOM 1278 C CA . LEU A 1 162 ? -22.328 3.325 6.220 1.00 92.12 162 LEU A CA 1
ATOM 1279 C C . LEU A 1 162 ? -23.520 3.555 5.282 1.00 92.12 162 LEU A C 1
ATOM 1281 O O . LEU A 1 162 ? -24.200 4.568 5.420 1.00 92.12 162 LEU A O 1
ATOM 1285 N N . GLY A 1 163 ? -23.786 2.628 4.358 1.00 91.69 163 GLY A N 1
ATOM 1286 C CA . GLY A 1 163 ? -24.794 2.772 3.305 1.00 91.69 163 GLY A CA 1
ATOM 1287 C C . GLY A 1 163 ? -24.372 3.714 2.172 1.00 91.69 163 GLY A C 1
ATOM 1288 O O . GLY A 1 163 ? -25.207 4.098 1.362 1.00 91.69 163 GLY A O 1
ATOM 1289 N N . THR A 1 164 ? -23.097 4.110 2.124 1.00 90.94 164 THR A N 1
ATOM 1290 C CA . THR A 1 164 ? -22.530 5.013 1.114 1.00 90.94 164 THR A CA 1
ATOM 1291 C C . THR A 1 164 ? -21.077 4.650 0.834 1.00 90.94 164 THR A C 1
ATOM 1293 O O . THR A 1 164 ? -20.344 4.261 1.743 1.00 90.94 164 THR A O 1
ATOM 1296 N N . THR A 1 165 ? -20.651 4.802 -0.416 1.00 85.44 165 THR A N 1
ATOM 1297 C CA . THR A 1 165 ? -19.247 4.671 -0.834 1.00 85.44 165 THR A CA 1
ATOM 1298 C C . THR A 1 165 ? -18.446 5.952 -0.600 1.00 85.44 165 THR A C 1
ATOM 1300 O O . THR A 1 165 ? -17.221 5.920 -0.616 1.00 85.44 165 THR A O 1
ATOM 1303 N N . GLN A 1 166 ? -19.118 7.079 -0.343 1.00 86.88 166 GLN A N 1
ATOM 1304 C CA . GLN A 1 166 ? -18.481 8.367 -0.087 1.00 86.88 166 GLN A CA 1
ATOM 1305 C C . GLN A 1 166 ? -18.444 8.643 1.414 1.00 86.88 166 GLN A C 1
ATOM 1307 O O . GLN A 1 166 ? -19.463 8.958 2.032 1.00 86.88 166 GLN A O 1
ATOM 1312 N N . PHE A 1 167 ? -17.258 8.548 2.005 1.00 88.94 167 PHE A N 1
ATOM 1313 C CA . PHE A 1 167 ? -17.025 8.909 3.398 1.00 88.94 167 PHE A CA 1
ATOM 1314 C C . PHE A 1 167 ? -15.702 9.654 3.561 1.00 88.94 167 PHE A C 1
ATOM 1316 O O . PHE A 1 167 ? -14.804 9.576 2.725 1.00 88.94 167 PHE A O 1
ATOM 1323 N N . SER A 1 168 ? -15.614 10.452 4.625 1.00 90.56 168 SER A N 1
ATOM 1324 C CA . SER A 1 168 ? -14.477 11.340 4.848 1.00 90.56 168 SER A CA 1
ATOM 1325 C C . SER A 1 168 ? -13.205 10.572 5.208 1.00 90.56 168 SER A C 1
ATOM 1327 O O . SER A 1 168 ? -13.245 9.468 5.759 1.00 90.56 168 SER A O 1
ATOM 1329 N N . VAL A 1 169 ? -12.059 11.222 4.991 1.00 89.81 169 VAL A N 1
ATOM 1330 C CA . VAL A 1 169 ? -10.742 10.726 5.426 1.00 89.81 169 VAL A CA 1
ATOM 1331 C C . VAL A 1 169 ? -10.707 10.475 6.938 1.00 89.81 169 VAL A C 1
ATOM 1333 O O . VAL A 1 169 ? -10.090 9.516 7.387 1.00 89.81 169 VAL A O 1
ATOM 1336 N N . GLU A 1 170 ? -11.431 11.281 7.722 1.00 90.56 170 GLU A N 1
ATOM 1337 C CA . GLU A 1 170 ? -11.568 11.115 9.177 1.00 90.56 170 GLU A CA 1
ATOM 1338 C C . GLU A 1 170 ? -12.229 9.788 9.565 1.00 90.56 170 GLU A C 1
ATOM 1340 O O . GLU A 1 170 ? -11.962 9.254 10.636 1.00 90.56 170 GLU A O 1
ATOM 1345 N N . THR A 1 171 ? -13.071 9.239 8.686 1.00 92.19 171 THR A N 1
ATOM 1346 C CA . THR A 1 171 ? -13.682 7.919 8.874 1.00 92.19 171 THR A CA 1
ATOM 1347 C C . THR A 1 171 ? -12.786 6.817 8.315 1.00 92.19 171 THR A C 1
ATOM 1349 O O . THR A 1 171 ? -12.602 5.786 8.957 1.00 92.19 171 THR A O 1
ATOM 1352 N N . PHE A 1 172 ? -12.196 7.036 7.138 1.00 94.44 172 PHE A N 1
ATOM 1353 C CA . PHE A 1 172 ? -11.345 6.056 6.462 1.00 94.44 172 PHE A CA 1
ATOM 1354 C C . PHE A 1 172 ? -10.062 5.740 7.238 1.00 94.44 172 PHE A C 1
ATOM 1356 O O . PHE A 1 172 ? -9.730 4.573 7.443 1.00 94.44 172 PHE A O 1
ATOM 1363 N N . PHE A 1 173 ? -9.342 6.767 7.690 1.00 95.12 173 PHE A N 1
ATOM 1364 C CA . PHE A 1 173 ? -7.999 6.610 8.244 1.00 95.12 173 PHE A CA 1
ATOM 1365 C C . PHE A 1 173 ? -7.960 5.749 9.524 1.00 95.12 173 PHE A C 1
ATOM 1367 O O . PHE A 1 173 ? -7.138 4.8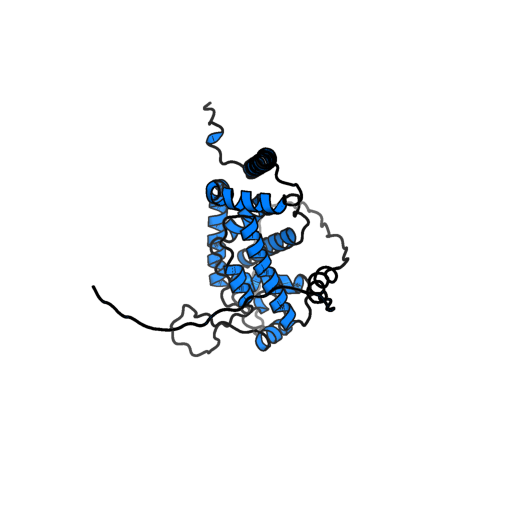31 9.586 1.00 95.12 173 PHE A O 1
ATOM 1374 N N . PRO A 1 174 ? -8.861 5.933 10.514 1.00 94.81 174 PRO A N 1
ATOM 1375 C CA . PRO A 1 174 ? -8.959 5.032 11.667 1.00 94.81 174 PRO A CA 1
ATOM 1376 C C . PRO A 1 174 ? -9.257 3.573 11.297 1.00 94.81 174 PRO A C 1
ATOM 1378 O O . PRO A 1 174 ? -8.707 2.657 11.912 1.00 94.81 174 PRO A O 1
ATOM 1381 N N . LEU A 1 175 ? -10.106 3.341 10.286 1.00 95.50 175 LEU A N 1
ATOM 1382 C CA . LEU A 1 175 ? -10.420 1.990 9.807 1.00 95.50 175 LEU A CA 1
ATOM 1383 C C . LEU A 1 175 ? -9.204 1.349 9.133 1.00 95.50 175 LEU A C 1
ATOM 1385 O O . LEU A 1 175 ? -8.904 0.187 9.403 1.00 95.50 175 LEU A O 1
ATOM 1389 N N . LEU A 1 176 ? -8.467 2.114 8.324 1.00 96.69 176 LEU A N 1
ATOM 1390 C CA . LEU A 1 176 ? -7.221 1.665 7.707 1.00 96.69 176 LEU A CA 1
ATOM 1391 C C . LEU A 1 176 ? -6.180 1.295 8.772 1.00 96.69 176 LEU A C 1
ATOM 1393 O O . LEU A 1 176 ? -5.612 0.205 8.723 1.00 96.69 176 LEU A O 1
ATOM 1397 N N . ALA A 1 177 ? -5.966 2.155 9.772 1.00 95.19 177 ALA A N 1
ATOM 1398 C CA . ALA A 1 177 ? -5.043 1.875 10.872 1.00 95.19 177 ALA A CA 1
ATOM 1399 C C . ALA A 1 177 ? -5.442 0.607 11.647 1.00 95.19 177 ALA A C 1
ATOM 1401 O O . ALA A 1 177 ? -4.583 -0.221 11.957 1.00 95.19 177 ALA A O 1
ATOM 1402 N N . TYR A 1 178 ? -6.740 0.421 11.915 1.00 94.75 178 TYR A N 1
ATOM 1403 C CA . TYR A 1 178 ? -7.260 -0.795 12.541 1.00 94.75 178 TYR A CA 1
ATOM 1404 C C . TYR A 1 178 ? -6.966 -2.044 11.708 1.00 94.75 178 TYR A C 1
ATOM 1406 O O . TYR A 1 178 ? -6.409 -3.007 12.235 1.00 94.75 178 TYR A O 1
ATOM 1414 N N . VAL A 1 179 ? -7.281 -2.020 10.411 1.00 95.31 179 VAL A N 1
ATOM 1415 C CA . VAL A 1 179 ? -7.017 -3.140 9.499 1.00 95.31 179 VAL A CA 1
ATOM 1416 C C . VAL A 1 179 ? -5.530 -3.487 9.488 1.00 95.31 179 VAL A C 1
ATOM 1418 O O . VAL A 1 179 ? -5.178 -4.632 9.766 1.00 95.31 179 VAL A O 1
ATOM 1421 N N . LEU A 1 180 ? -4.649 -2.504 9.283 1.00 95.00 180 LEU A N 1
ATOM 1422 C CA . LEU A 1 180 ? -3.205 -2.734 9.180 1.00 95.00 180 LEU A CA 1
ATOM 1423 C C . LEU A 1 180 ? -2.589 -3.318 10.463 1.00 95.00 180 LEU A C 1
ATOM 1425 O O . LEU A 1 180 ? -1.708 -4.172 10.373 1.00 95.00 180 LEU A O 1
ATOM 1429 N N . VAL A 1 181 ? -3.065 -2.930 11.654 1.00 93.06 181 VAL A N 1
ATOM 1430 C CA . VAL A 1 181 ? -2.628 -3.532 12.936 1.00 93.06 181 VAL A CA 1
ATOM 1431 C C . VAL A 1 181 ? -2.943 -5.030 12.998 1.00 93.06 181 VAL A C 1
ATOM 1433 O O . VAL A 1 181 ? -2.214 -5.794 13.637 1.00 93.06 181 VAL A O 1
ATOM 1436 N N . HIS A 1 182 ? -4.021 -5.452 12.341 1.00 91.62 182 HIS A N 1
ATOM 1437 C CA . HIS A 1 182 ? -4.473 -6.838 12.298 1.00 91.62 182 HIS A CA 1
ATOM 1438 C C . HIS A 1 182 ? -3.931 -7.636 11.103 1.00 91.62 182 HIS A C 1
ATOM 1440 O O . HIS A 1 182 ? -4.088 -8.861 11.078 1.00 91.62 182 HIS A O 1
ATOM 1446 N N . CYS A 1 183 ? -3.242 -6.982 10.169 1.00 92.50 183 CYS A N 1
ATOM 1447 C CA . CYS A 1 183 ? -2.554 -7.634 9.065 1.00 92.50 183 CYS A CA 1
ATOM 1448 C C . CYS A 1 183 ? -1.229 -8.286 9.503 1.00 92.50 183 CYS A C 1
ATOM 1450 O O . CYS A 1 183 ? -0.527 -7.853 10.419 1.00 92.50 183 CYS A O 1
ATOM 1452 N N . ARG A 1 184 ? -0.848 -9.345 8.795 1.00 89.19 184 ARG A N 1
ATOM 1453 C CA . ARG A 1 184 ? 0.422 -10.064 8.882 1.00 89.19 184 ARG A CA 1
ATOM 1454 C C . ARG A 1 184 ? 1.393 -9.518 7.841 1.00 89.19 184 ARG A C 1
ATOM 1456 O O . ARG A 1 184 ? 1.797 -10.232 6.936 1.00 89.19 184 ARG A O 1
ATOM 1463 N N . LEU A 1 185 ? 1.797 -8.263 8.013 1.00 91.38 185 LEU A N 1
ATOM 1464 C CA . LEU A 1 185 ? 2.750 -7.589 7.128 1.00 91.38 185 LEU A CA 1
ATOM 1465 C C . LEU A 1 185 ? 4.111 -7.448 7.822 1.00 91.38 185 LEU A C 1
ATOM 1467 O O . LEU A 1 185 ? 4.389 -6.415 8.434 1.00 91.38 185 LEU A O 1
ATOM 1471 N N . PRO A 1 186 ? 4.965 -8.492 7.824 1.00 88.94 186 PRO A N 1
ATOM 1472 C CA . PRO A 1 186 ? 6.217 -8.481 8.579 1.00 88.94 186 PRO A CA 1
ATOM 1473 C C . PRO A 1 186 ? 7.277 -7.536 8.003 1.00 88.94 186 PRO A C 1
ATOM 1475 O O . PRO A 1 186 ? 8.221 -7.209 8.723 1.00 88.94 186 PRO A O 1
ATOM 1478 N N . THR A 1 187 ? 7.130 -7.135 6.739 1.00 93.19 187 THR A N 1
ATOM 1479 C CA . THR A 1 187 ? 8.091 -6.344 5.954 1.00 93.19 187 THR A CA 1
ATOM 1480 C C . THR A 1 187 ? 7.441 -5.106 5.330 1.00 93.19 187 THR A C 1
ATOM 1482 O O . THR A 1 187 ? 7.794 -4.705 4.221 1.00 93.19 187 THR A O 1
ATOM 1485 N N . ILE 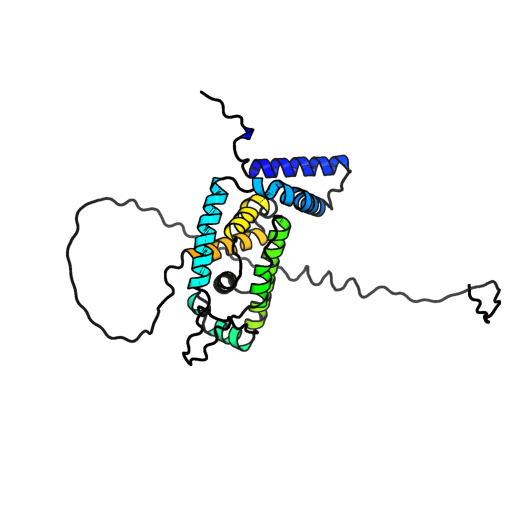A 1 188 ? 6.461 -4.513 6.020 1.00 94.94 188 ILE A N 1
ATOM 1486 C CA . ILE A 1 188 ? 5.662 -3.402 5.489 1.00 94.94 188 ILE A CA 1
ATOM 1487 C C . ILE A 1 188 ? 6.517 -2.199 5.083 1.00 94.94 188 ILE A C 1
ATOM 1489 O O . ILE A 1 188 ? 6.248 -1.567 4.071 1.00 94.94 188 ILE A O 1
ATOM 1493 N N . HIS A 1 189 ? 7.594 -1.899 5.810 1.00 95.19 189 HIS A N 1
ATOM 1494 C CA . HIS A 1 189 ? 8.470 -0.781 5.469 1.00 95.19 189 HIS A CA 1
ATOM 1495 C C . HIS A 1 189 ? 9.303 -1.064 4.224 1.00 95.19 189 HIS A C 1
ATOM 1497 O O . HIS A 1 189 ? 9.552 -0.144 3.453 1.00 95.19 189 HIS A O 1
ATOM 1503 N N . ALA A 1 190 ? 9.708 -2.317 4.002 1.00 92.94 190 ALA A N 1
ATOM 1504 C CA . ALA A 1 190 ? 10.371 -2.699 2.760 1.00 92.94 190 ALA A CA 1
ATOM 1505 C C . ALA A 1 190 ? 9.415 -2.598 1.557 1.00 92.94 190 ALA A C 1
ATOM 1507 O O . ALA A 1 190 ? 9.818 -2.134 0.494 1.00 92.94 190 ALA A O 1
ATOM 1508 N N . GLN A 1 191 ? 8.146 -2.978 1.736 1.00 94.38 191 GLN A N 1
ATOM 1509 C CA . GLN A 1 191 ? 7.102 -2.856 0.711 1.00 94.38 191 GLN A CA 1
ATOM 1510 C C . GLN A 1 191 ? 6.796 -1.393 0.387 1.00 94.38 191 GLN A C 1
ATOM 1512 O O . GLN A 1 191 ? 6.804 -1.000 -0.774 1.00 94.38 191 GLN A O 1
ATOM 1517 N N . LEU A 1 192 ? 6.608 -0.567 1.415 1.00 94.69 192 LEU A N 1
ATOM 1518 C CA . LEU A 1 192 ? 6.397 0.870 1.261 1.00 94.69 192 LEU A CA 1
ATOM 1519 C C . LEU A 1 192 ? 7.597 1.561 0.602 1.00 94.69 192 LEU A C 1
ATOM 1521 O O . LEU A 1 192 ? 7.410 2.388 -0.282 1.00 94.69 192 LEU A O 1
ATOM 1525 N N . HIS A 1 193 ? 8.827 1.164 0.949 1.00 93.31 193 HIS A N 1
ATOM 1526 C CA . HIS A 1 193 ? 10.032 1.645 0.265 1.00 93.31 193 HIS A CA 1
ATOM 1527 C C . HIS A 1 193 ? 10.012 1.308 -1.232 1.00 93.31 193 HIS A C 1
ATOM 1529 O O . HIS A 1 193 ? 10.372 2.156 -2.048 1.00 93.31 193 HIS A O 1
ATOM 1535 N N . LEU A 1 194 ? 9.580 0.100 -1.615 1.00 93.25 194 LEU A N 1
ATOM 1536 C CA . LEU A 1 194 ? 9.451 -0.263 -3.030 1.00 93.25 194 LEU A CA 1
ATOM 1537 C C . LEU A 1 194 ? 8.387 0.571 -3.747 1.00 93.25 194 LEU A C 1
ATOM 1539 O O . LEU A 1 194 ? 8.624 1.031 -4.862 1.00 93.25 194 LEU A O 1
ATOM 1543 N N . LEU A 1 195 ? 7.237 0.781 -3.109 1.00 94.19 195 LEU A N 1
ATOM 1544 C CA . LEU A 1 195 ? 6.144 1.563 -3.679 1.00 94.19 195 LEU A CA 1
ATOM 1545 C C . LEU A 1 195 ? 6.555 3.021 -3.907 1.00 94.19 195 LEU A C 1
ATOM 1547 O O . LEU A 1 195 ? 6.415 3.528 -5.018 1.00 94.19 195 LEU A O 1
ATOM 1551 N N . GLU A 1 196 ? 7.131 3.659 -2.888 1.00 92.00 196 GLU A N 1
ATOM 1552 C CA . GLU A 1 196 ? 7.558 5.061 -2.926 1.00 92.00 196 GLU A CA 1
ATOM 1553 C C . GLU A 1 196 ? 8.627 5.322 -3.995 1.00 92.00 196 GLU A C 1
ATOM 1555 O O . GLU A 1 196 ? 8.577 6.342 -4.674 1.00 92.00 196 GLU A O 1
ATOM 1560 N N . ASN A 1 197 ? 9.583 4.402 -4.164 1.00 91.06 197 ASN A N 1
ATOM 1561 C CA . ASN A 1 197 ? 10.730 4.620 -5.049 1.00 91.06 197 ASN A CA 1
ATOM 1562 C C . ASN A 1 197 ? 10.557 4.040 -6.461 1.00 91.06 197 ASN A C 1
ATOM 1564 O O . ASN A 1 197 ? 11.291 4.445 -7.360 1.00 91.06 197 ASN A O 1
ATOM 1568 N N . PHE A 1 198 ? 9.661 3.067 -6.663 1.00 91.62 198 PHE A N 1
ATOM 1569 C CA . PHE A 1 198 ? 9.574 2.334 -7.933 1.00 91.62 198 PHE A CA 1
ATOM 1570 C C . PHE A 1 198 ? 8.156 2.148 -8.491 1.00 91.62 198 PHE A C 1
ATOM 1572 O O . PHE A 1 198 ? 8.038 1.882 -9.686 1.00 91.62 198 PHE A O 1
ATOM 1579 N N . ALA A 1 199 ? 7.094 2.262 -7.682 1.00 89.38 199 ALA A N 1
ATOM 1580 C CA . ALA A 1 199 ? 5.712 2.164 -8.175 1.00 89.38 199 ALA A CA 1
ATOM 1581 C C . ALA A 1 199 ? 5.103 3.538 -8.480 1.00 89.38 199 ALA A C 1
ATOM 1583 O O . ALA A 1 199 ? 4.384 3.696 -9.470 1.00 89.38 199 ALA A O 1
ATOM 1584 N N . ILE A 1 200 ? 5.396 4.532 -7.638 1.00 86.44 200 ILE A N 1
ATOM 1585 C CA . ILE A 1 200 ? 4.990 5.915 -7.872 1.00 86.44 200 ILE A CA 1
ATOM 1586 C C . ILE A 1 200 ? 5.986 6.558 -8.840 1.00 86.44 200 ILE A C 1
ATOM 1588 O O . ILE A 1 200 ? 7.168 6.724 -8.554 1.00 86.44 200 ILE A O 1
ATOM 1592 N N . THR A 1 201 ? 5.491 6.892 -10.021 1.00 81.62 201 THR A N 1
ATOM 1593 C CA . THR A 1 201 ? 6.208 7.536 -11.121 1.00 81.62 201 THR A CA 1
ATOM 1594 C C . THR A 1 201 ? 5.594 8.907 -11.392 1.00 81.62 201 THR A C 1
ATOM 1596 O O . THR A 1 201 ? 4.554 9.257 -10.836 1.00 81.62 201 THR A O 1
ATOM 1599 N N . ALA A 1 202 ? 6.209 9.704 -12.268 1.00 72.00 202 ALA A N 1
ATOM 1600 C CA . ALA A 1 202 ? 5.662 11.010 -12.644 1.00 72.00 202 ALA A CA 1
ATOM 1601 C C . ALA A 1 202 ? 4.214 10.931 -13.175 1.00 72.00 202 ALA A C 1
ATOM 1603 O O . ALA A 1 202 ? 3.446 11.872 -12.983 1.00 72.00 202 ALA A O 1
ATOM 1604 N N . ASP A 1 203 ? 3.834 9.800 -13.776 1.00 73.38 203 ASP A N 1
ATOM 1605 C CA . ASP A 1 203 ? 2.525 9.600 -14.401 1.00 73.38 203 ASP A CA 1
ATOM 1606 C C . ASP A 1 203 ? 1.387 9.412 -13.383 1.00 73.38 203 ASP A C 1
ATOM 1608 O O . ASP A 1 203 ? 0.249 9.783 -13.663 1.00 73.38 203 ASP A O 1
ATOM 1612 N N . ASN A 1 204 ? 1.677 8.864 -12.197 1.00 80.00 204 ASN A N 1
ATOM 1613 C CA . ASN A 1 204 ? 0.690 8.603 -11.137 1.00 80.00 204 ASN A CA 1
ATOM 1614 C C . ASN A 1 204 ? 1.003 9.331 -9.815 1.00 80.00 204 ASN A C 1
ATOM 1616 O O . ASN A 1 204 ? 0.323 9.114 -8.815 1.00 80.00 204 ASN A O 1
ATOM 1620 N N . ALA A 1 205 ? 1.983 10.241 -9.795 1.00 76.94 205 ALA A N 1
ATOM 1621 C CA . ALA A 1 205 ? 2.371 10.994 -8.598 1.00 76.94 205 ALA A CA 1
ATOM 1622 C C . ALA A 1 205 ? 1.227 11.834 -8.002 1.00 76.94 205 ALA A C 1
ATOM 1624 O O . ALA A 1 205 ? 1.144 11.979 -6.784 1.00 76.94 205 ALA A O 1
ATOM 1625 N N . ASN A 1 206 ? 0.320 12.338 -8.842 1.00 82.25 206 ASN A N 1
ATOM 1626 C CA . ASN A 1 206 ? -0.875 13.083 -8.422 1.00 82.25 206 ASN A CA 1
ATOM 1627 C C . ASN A 1 206 ? -2.163 12.242 -8.515 1.00 82.25 206 ASN A C 1
ATOM 1629 O O . ASN A 1 206 ? -3.259 12.801 -8.503 1.00 82.25 206 ASN A O 1
ATOM 1633 N N . GLY A 1 207 ? -2.021 10.927 -8.692 1.00 88.12 207 GLY A N 1
ATOM 1634 C CA . GLY A 1 207 ? -3.128 9.991 -8.835 1.00 88.12 207 GLY A CA 1
ATOM 1635 C C . GLY A 1 207 ? -3.748 9.582 -7.502 1.00 88.12 207 GLY A C 1
ATOM 1636 O O . GLY A 1 207 ? -3.314 9.971 -6.416 1.00 88.12 207 GLY A O 1
ATOM 1637 N N . GLU A 1 208 ? -4.779 8.753 -7.595 1.00 90.38 208 GLU A N 1
ATOM 1638 C CA . GLU A 1 208 ? -5.413 8.133 -6.432 1.00 90.38 208 GLU A CA 1
ATOM 1639 C C . GLU A 1 208 ? -4.472 7.113 -5.764 1.00 90.38 208 GLU A C 1
ATOM 1641 O O . GLU A 1 208 ? -4.443 6.970 -4.539 1.00 90.38 208 GLU A O 1
ATOM 1646 N N . GLU A 1 209 ? -3.641 6.448 -6.561 1.00 91.75 209 GLU A N 1
ATOM 1647 C CA . GLU A 1 209 ? -2.695 5.438 -6.108 1.00 91.75 209 GLU A CA 1
ATOM 1648 C C . GLU A 1 209 ? -1.653 6.033 -5.159 1.00 91.75 209 GLU A C 1
ATOM 1650 O O . GLU A 1 209 ? -1.404 5.488 -4.081 1.00 91.75 209 GLU A O 1
ATOM 1655 N N . SER A 1 210 ? -1.077 7.187 -5.516 1.00 92.81 210 SER A N 1
ATOM 1656 C CA . SER A 1 210 ? -0.114 7.870 -4.651 1.00 92.81 210 SER A CA 1
ATOM 1657 C C . SER A 1 210 ? -0.773 8.335 -3.352 1.00 92.81 210 SER A C 1
ATOM 1659 O O . SER A 1 210 ? -0.196 8.148 -2.279 1.00 92.81 210 SER A O 1
ATOM 1661 N N . TYR A 1 211 ? -2.007 8.850 -3.415 1.00 94.06 211 TYR A N 1
ATOM 1662 C CA . TYR A 1 211 ? -2.778 9.234 -2.232 1.00 94.06 211 TYR A CA 1
ATOM 1663 C C . TYR A 1 211 ? -2.914 8.075 -1.235 1.00 94.06 211 TYR A C 1
ATOM 1665 O O . TYR A 1 211 ? -2.617 8.253 -0.047 1.00 94.06 211 TYR A O 1
ATOM 1673 N N . TYR A 1 212 ? -3.308 6.881 -1.686 1.00 95.56 212 TYR A N 1
ATOM 1674 C CA . TYR A 1 212 ? -3.458 5.744 -0.776 1.00 95.56 212 TYR A CA 1
ATOM 1675 C C . TYR A 1 212 ? -2.134 5.162 -0.303 1.00 95.56 212 TYR A C 1
ATOM 1677 O O . TYR A 1 212 ? -2.047 4.787 0.867 1.00 95.56 212 TYR A O 1
ATOM 1685 N N . VAL A 1 213 ? -1.092 5.142 -1.141 1.00 95.38 213 VAL A N 1
ATOM 1686 C CA . VAL A 1 213 ? 0.260 4.781 -0.689 1.00 95.38 213 VAL A CA 1
ATOM 1687 C C . VAL A 1 213 ? 0.662 5.684 0.478 1.00 95.38 213 VAL A C 1
ATOM 1689 O O . VAL A 1 213 ? 1.001 5.180 1.552 1.00 95.38 213 VAL A O 1
ATOM 1692 N N . TYR A 1 214 ? 0.514 7.006 0.346 1.00 94.50 214 TYR A N 1
ATOM 1693 C CA . TYR A 1 214 ? 0.806 7.942 1.435 1.00 94.50 214 TYR A CA 1
ATOM 1694 C C . TYR A 1 214 ? -0.115 7.767 2.653 1.00 94.50 214 TYR A C 1
ATOM 1696 O O . TYR A 1 214 ? 0.356 7.886 3.787 1.00 94.50 214 TYR A O 1
ATOM 1704 N N . CYS A 1 215 ? -1.392 7.420 2.464 1.00 95.50 215 CYS A N 1
ATOM 1705 C CA . CYS A 1 215 ? -2.280 7.077 3.579 1.00 95.50 215 CYS A CA 1
ATOM 1706 C C . CYS A 1 215 ? -1.776 5.854 4.356 1.00 95.50 215 CYS A C 1
ATOM 1708 O O . CYS A 1 215 ? -1.795 5.868 5.588 1.00 95.50 215 CYS A O 1
ATOM 1710 N N . VAL A 1 216 ? -1.287 4.820 3.666 1.00 96.00 216 VAL A N 1
ATOM 1711 C CA . VAL A 1 216 ? -0.704 3.635 4.310 1.00 96.00 216 VAL A CA 1
ATOM 1712 C C . VAL A 1 216 ? 0.604 3.996 5.019 1.00 96.00 216 VAL A C 1
ATOM 1714 O O . VAL A 1 216 ? 0.776 3.601 6.171 1.00 96.00 216 VAL A O 1
ATOM 1717 N N . HIS A 1 217 ? 1.484 4.807 4.416 1.00 95.25 217 HIS A N 1
ATOM 1718 C CA . HIS A 1 217 ? 2.679 5.329 5.100 1.00 95.25 217 HIS A CA 1
ATOM 1719 C C . HIS A 1 217 ? 2.317 6.027 6.418 1.00 95.25 217 HIS A C 1
ATOM 1721 O O . HIS A 1 217 ? 2.877 5.703 7.469 1.00 95.25 217 HIS A O 1
ATOM 1727 N N . ALA A 1 218 ? 1.349 6.943 6.369 1.00 95.44 218 ALA A N 1
ATOM 1728 C CA . ALA A 1 218 ? 0.897 7.694 7.531 1.00 95.44 218 ALA A CA 1
ATOM 1729 C C . ALA A 1 218 ? 0.233 6.793 8.583 1.00 95.44 218 ALA A C 1
ATOM 1731 O O . ALA A 1 218 ? 0.481 6.966 9.774 1.00 95.44 218 ALA A O 1
ATOM 1732 N N . ALA A 1 219 ? -0.565 5.802 8.176 1.00 95.19 219 ALA A N 1
ATOM 1733 C CA . ALA A 1 219 ? -1.194 4.855 9.094 1.00 95.19 219 ALA A CA 1
ATOM 1734 C C . ALA A 1 219 ? -0.158 3.952 9.789 1.00 95.19 219 ALA A C 1
ATOM 1736 O O . ALA A 1 219 ? -0.226 3.743 11.002 1.00 95.19 219 ALA A O 1
ATOM 1737 N N . VAL A 1 220 ? 0.845 3.464 9.053 1.00 95.06 220 VAL A N 1
ATOM 1738 C CA . VAL A 1 220 ? 1.948 2.665 9.611 1.00 95.06 220 VAL A CA 1
ATOM 1739 C C . VAL A 1 220 ? 2.777 3.486 10.593 1.00 95.06 220 VAL A C 1
ATOM 1741 O O . VAL A 1 220 ? 3.117 3.006 11.679 1.00 95.06 220 VAL A O 1
ATOM 1744 N N . GLU A 1 221 ? 3.083 4.733 10.241 1.00 94.12 221 GLU A N 1
ATOM 1745 C CA . GLU A 1 221 ? 3.793 5.651 11.123 1.00 94.12 221 GLU A CA 1
ATOM 1746 C C . GLU A 1 221 ? 2.971 5.993 12.369 1.00 94.12 221 GLU A C 1
ATOM 1748 O O . GLU A 1 221 ? 3.501 5.925 13.479 1.00 94.12 221 GLU A O 1
ATOM 1753 N N . TYR A 1 222 ? 1.675 6.267 12.211 1.00 93.06 222 TYR A N 1
ATOM 1754 C CA . TYR A 1 222 ? 0.742 6.489 13.312 1.00 93.06 222 TYR A CA 1
ATOM 1755 C C . TYR A 1 222 ? 0.783 5.323 14.303 1.00 93.06 222 TYR A C 1
ATOM 1757 O O . TYR A 1 222 ? 1.048 5.533 15.485 1.00 93.06 222 TYR A O 1
ATOM 1765 N N . VAL A 1 223 ? 0.635 4.084 13.835 1.00 92.12 223 VAL A N 1
ATOM 1766 C CA . VAL A 1 223 ? 0.692 2.876 14.677 1.00 92.12 223 VAL A CA 1
ATOM 1767 C C . VAL A 1 223 ? 2.056 2.714 15.358 1.00 92.12 223 VAL A C 1
ATOM 1769 O O . VAL A 1 223 ? 2.121 2.381 16.545 1.00 92.12 223 VAL A O 1
ATOM 1772 N N . CYS A 1 224 ? 3.159 2.978 14.650 1.00 91.75 224 CYS A N 1
ATOM 1773 C CA . CYS A 1 224 ? 4.505 2.893 15.224 1.00 91.75 224 CYS A CA 1
ATOM 1774 C C . CYS A 1 224 ? 4.741 3.937 16.326 1.00 91.75 224 CYS A C 1
ATOM 1776 O O . CYS A 1 224 ? 5.359 3.622 17.350 1.00 91.75 224 CYS A O 1
ATOM 1778 N N . ASN A 1 225 ? 4.226 5.150 16.122 1.00 90.25 225 ASN A N 1
ATOM 1779 C CA . ASN A 1 225 ? 4.349 6.289 17.030 1.00 90.25 225 ASN A CA 1
ATOM 1780 C C . ASN A 1 225 ? 3.271 6.312 18.117 1.00 90.25 225 ASN A C 1
ATOM 1782 O O . ASN A 1 225 ? 3.371 7.095 19.061 1.00 90.25 225 ASN A O 1
ATOM 1786 N N . THR A 1 226 ? 2.272 5.432 18.031 1.00 83.75 226 THR A N 1
ATOM 1787 C CA . THR A 1 226 ? 1.248 5.277 19.060 1.00 83.75 226 THR A CA 1
ATOM 1788 C C . THR A 1 226 ? 1.903 4.727 20.331 1.00 83.75 226 THR A C 1
ATOM 1790 O O . THR A 1 226 ? 2.142 3.524 20.521 1.00 83.75 226 THR A O 1
ATOM 1793 N N . ALA A 1 227 ? 2.264 5.650 21.217 1.00 53.22 227 ALA A N 1
ATOM 1794 C CA . ALA A 1 227 ? 2.756 5.359 22.546 1.00 53.22 227 ALA A CA 1
ATOM 1795 C C . ALA A 1 227 ? 1.562 5.007 23.442 1.00 53.22 227 ALA A C 1
ATOM 1797 O O . ALA A 1 227 ? 0.759 5.864 23.781 1.00 53.22 227 ALA A O 1
ATOM 1798 N N . GLY A 1 228 ? 1.449 3.739 23.840 1.00 53.41 228 GLY A N 1
ATOM 1799 C CA . GLY A 1 228 ? 0.710 3.389 25.051 1.00 53.41 228 GLY A CA 1
ATOM 1800 C C . GLY A 1 228 ? -0.801 3.641 25.052 1.00 53.41 228 GLY A C 1
ATOM 1801 O O . GLY A 1 228 ? -1.320 4.031 26.087 1.00 53.41 228 GLY A O 1
ATOM 1802 N N . LEU A 1 229 ? -1.549 3.263 24.006 1.00 53.84 229 LEU A N 1
ATOM 1803 C CA . LEU A 1 229 ? -3.010 3.036 24.126 1.00 53.84 229 LEU A CA 1
ATOM 1804 C C . LEU A 1 229 ? -3.380 1.842 25.047 1.00 53.84 229 LEU A C 1
ATOM 1806 O O . LEU A 1 229 ? -4.495 1.319 25.010 1.00 53.84 229 LEU A O 1
ATOM 1810 N N . GLY A 1 230 ? -2.446 1.408 25.896 1.00 45.03 230 GLY A N 1
ATOM 1811 C CA . GLY A 1 230 ? -2.731 0.637 27.089 1.00 45.03 230 GLY A CA 1
ATOM 1812 C C . GLY A 1 230 ? -3.140 1.585 28.215 1.00 45.03 230 GLY A C 1
ATOM 1813 O O . GLY A 1 230 ? -2.315 2.345 28.706 1.00 45.03 230 GLY A O 1
ATOM 1814 N N . VAL A 1 231 ? -4.388 1.434 28.665 1.00 45.19 231 VAL A N 1
ATOM 1815 C CA . VAL A 1 231 ? -4.995 2.036 29.867 1.00 45.19 231 VAL A CA 1
ATOM 1816 C C . VAL A 1 231 ? -5.561 3.455 29.687 1.00 45.19 231 VAL A C 1
ATOM 1818 O O . VAL A 1 231 ? -5.030 4.432 30.198 1.00 45.19 231 VAL A O 1
ATOM 1821 N N . ILE A 1 232 ? -6.766 3.544 29.116 1.00 39.56 232 ILE A N 1
ATOM 1822 C CA . ILE A 1 232 ? -7.819 4.322 29.786 1.00 39.56 232 ILE A CA 1
ATOM 1823 C C . ILE A 1 232 ? -8.689 3.300 30.519 1.00 39.56 232 ILE A C 1
ATOM 1825 O O . ILE A 1 232 ? -9.660 2.773 29.983 1.00 39.56 232 ILE A O 1
ATOM 1829 N N . ALA A 1 233 ? -8.286 2.953 31.740 1.00 37.84 233 ALA A N 1
ATOM 1830 C CA . ALA A 1 233 ? -9.214 2.400 32.712 1.00 37.84 233 ALA A CA 1
ATOM 1831 C C . ALA A 1 233 ? -9.997 3.585 33.295 1.00 37.84 233 ALA A C 1
ATOM 1833 O O . ALA A 1 233 ? -9.397 4.424 33.949 1.00 37.84 233 ALA A O 1
ATOM 1834 N N . ASN A 1 234 ? -11.300 3.638 33.003 1.00 32.94 234 ASN A N 1
ATOM 1835 C CA . ASN A 1 234 ? -12.373 4.417 33.641 1.00 32.94 234 ASN A CA 1
ATOM 1836 C C . ASN A 1 234 ? -12.128 5.888 34.076 1.00 32.94 234 ASN A C 1
ATOM 1838 O O . ASN A 1 234 ? -11.287 6.164 34.930 1.00 32.94 234 ASN A O 1
ATOM 1842 N N . PRO A 1 235 ? -13.008 6.834 33.684 1.00 38.84 235 PRO A N 1
ATOM 1843 C CA . PRO A 1 235 ? -13.116 8.129 34.349 1.00 38.84 235 PRO A CA 1
ATOM 1844 C C . PRO A 1 235 ? -13.870 7.932 35.674 1.00 38.84 235 PRO A C 1
ATOM 1846 O O . PRO A 1 235 ? -15.094 8.009 35.729 1.00 38.84 235 PRO A O 1
ATOM 1849 N N . GLY A 1 236 ? -13.155 7.584 36.744 1.00 37.16 236 GLY A N 1
ATOM 1850 C CA . GLY A 1 236 ? -13.815 7.231 38.000 1.00 37.16 236 GLY A CA 1
ATOM 1851 C C . GLY A 1 236 ? -12.891 7.001 39.188 1.00 37.16 236 GLY A C 1
ATOM 1852 O O . GLY A 1 236 ? -13.063 6.013 39.891 1.00 37.16 236 GLY A O 1
ATOM 1853 N N . SER A 1 237 ? -11.929 7.890 39.447 1.00 31.58 237 SER A N 1
ATOM 1854 C CA . SER A 1 237 ? -11.383 8.026 40.804 1.00 31.58 237 SER A CA 1
ATOM 1855 C C . SER A 1 237 ? -10.954 9.466 41.090 1.00 31.58 237 SER A C 1
ATOM 1857 O O . SER A 1 237 ? -9.897 9.930 40.674 1.00 31.58 237 SER A O 1
ATOM 1859 N N . THR A 1 238 ? -11.858 10.176 41.754 1.00 31.67 238 THR A N 1
ATOM 1860 C CA . THR A 1 238 ? -11.625 11.008 42.940 1.00 31.67 238 THR A CA 1
ATOM 1861 C C . THR A 1 238 ? -10.192 11.512 43.182 1.00 31.67 238 THR A C 1
ATOM 1863 O O . THR A 1 238 ? -9.302 10.768 43.578 1.00 31.67 238 THR A O 1
ATOM 1866 N N . VAL A 1 239 ? -10.043 12.825 42.988 1.00 39.19 239 VAL A N 1
ATOM 1867 C CA . VAL A 1 239 ? -9.142 13.789 43.648 1.00 39.19 239 VAL A CA 1
ATOM 1868 C C . VAL A 1 239 ? -8.146 13.223 44.670 1.00 39.19 239 VAL A C 1
ATOM 1870 O O . VAL A 1 239 ? -8.528 12.722 45.726 1.00 39.19 239 VAL A O 1
ATOM 1873 N N . SER A 1 240 ? -6.860 13.486 44.442 1.00 29.31 240 SER A N 1
ATOM 1874 C CA . SER A 1 240 ? -5.934 13.841 45.522 1.00 29.31 240 SER A CA 1
ATOM 1875 C C . SER A 1 240 ? -4.819 14.730 44.989 1.00 29.31 240 SER A C 1
ATOM 1877 O O . SER A 1 240 ? -3.919 14.300 44.273 1.00 29.31 240 SER A O 1
ATOM 1879 N N . SER A 1 241 ? -4.938 16.002 45.349 1.00 35.25 241 SER A N 1
ATOM 1880 C CA . SER A 1 241 ? -3.906 17.020 45.264 1.00 35.25 241 SER A CA 1
ATOM 1881 C C . SER A 1 241 ? -2.753 16.670 46.198 1.00 35.25 241 SER A C 1
ATOM 1883 O O . SER A 1 241 ? -2.966 16.585 47.404 1.00 35.25 241 SER A O 1
ATOM 1885 N N . THR A 1 242 ? -1.530 16.597 45.682 1.00 31.89 242 THR A N 1
ATOM 1886 C CA . THR A 1 242 ? -0.330 16.924 46.460 1.00 31.89 242 THR A CA 1
ATOM 1887 C C . THR A 1 242 ? 0.697 17.607 45.563 1.00 31.89 242 THR A C 1
ATOM 1889 O O . THR A 1 242 ? 1.283 17.027 44.654 1.00 31.89 242 THR A O 1
ATOM 1892 N N . SER A 1 243 ? 0.880 18.898 45.829 1.00 30.16 243 SER A N 1
ATOM 1893 C CA . SER A 1 243 ? 1.945 19.741 45.302 1.00 30.16 243 SER A CA 1
ATOM 1894 C C . SER A 1 243 ? 3.317 19.228 45.731 1.00 30.16 243 SER A C 1
ATOM 1896 O O . SER A 1 243 ? 3.505 18.863 46.890 1.00 30.16 243 SER A O 1
ATOM 1898 N N . SER A 1 244 ? 4.308 19.304 44.846 1.00 32.03 244 SER A N 1
ATOM 1899 C CA . SER A 1 244 ? 5.725 19.371 45.221 1.00 32.03 244 SER A CA 1
ATOM 1900 C C . SER A 1 244 ? 6.502 20.103 44.126 1.00 32.03 244 SER A C 1
ATOM 1902 O O . SER A 1 244 ? 6.552 19.665 42.981 1.00 32.03 244 SER A O 1
ATOM 1904 N N . ALA A 1 245 ? 7.036 21.266 44.497 1.00 29.72 245 ALA A N 1
ATOM 1905 C CA . ALA A 1 245 ? 7.937 22.109 43.715 1.00 29.72 245 ALA A CA 1
ATOM 1906 C C . ALA A 1 245 ? 9.398 21.613 43.811 1.00 29.72 245 ALA A C 1
ATOM 1908 O O . ALA A 1 245 ? 9.653 20.693 44.585 1.00 29.72 245 ALA A O 1
ATOM 1909 N N . VAL A 1 246 ? 10.319 22.328 43.123 1.00 29.05 246 VAL A N 1
ATOM 1910 C CA . VAL A 1 246 ? 11.814 22.225 43.082 1.00 29.05 246 VAL A CA 1
ATOM 1911 C C . VAL A 1 246 ? 12.312 21.453 41.839 1.00 29.05 246 VAL A C 1
ATOM 1913 O O . VAL A 1 246 ? 11.880 20.333 41.621 1.00 29.05 246 VAL A O 1
ATOM 1916 N N . SER A 1 247 ? 13.214 21.911 40.956 1.00 29.34 247 SER A N 1
ATOM 1917 C CA . SER A 1 247 ? 13.985 23.157 40.759 1.00 29.34 247 SER A CA 1
ATOM 1918 C C . SER A 1 247 ? 14.522 23.210 39.312 1.00 29.34 247 SER A C 1
ATOM 1920 O O . SER A 1 247 ? 14.770 22.170 38.708 1.00 29.34 247 SER A O 1
ATOM 1922 N N . MET A 1 248 ? 14.757 24.415 38.779 1.00 31.58 248 MET A N 1
ATOM 1923 C CA . MET A 1 248 ? 15.535 24.679 37.548 1.00 31.58 248 MET A CA 1
ATOM 1924 C C . MET A 1 248 ? 17.027 24.877 37.877 1.00 31.58 248 MET A C 1
ATOM 1926 O O . MET A 1 248 ? 17.346 25.283 38.997 1.00 31.58 248 MET A O 1
ATOM 1930 N N . PRO A 1 249 ? 17.940 24.676 36.905 1.00 34.00 249 PRO A N 1
ATOM 1931 C CA . PRO A 1 249 ? 18.551 25.873 36.315 1.00 34.00 249 PRO A CA 1
ATOM 1932 C C . PRO A 1 249 ? 18.854 25.792 34.801 1.00 34.00 249 PRO A C 1
ATOM 1934 O O . PRO A 1 249 ? 19.348 24.788 34.304 1.00 34.00 249 PRO A O 1
ATOM 1937 N N . GLY A 1 250 ? 18.681 26.938 34.127 1.00 25.66 250 GLY A N 1
ATOM 1938 C CA . GLY A 1 250 ? 19.626 27.465 33.129 1.00 25.66 250 GLY A CA 1
ATOM 1939 C C . GLY A 1 250 ? 19.478 27.046 31.659 1.00 25.66 250 GLY A C 1
ATOM 1940 O O . GLY A 1 250 ? 19.904 25.963 31.279 1.00 25.66 250 GLY A O 1
ATOM 1941 N N . GLY A 1 251 ? 19.029 27.984 30.810 1.00 28.41 251 GLY A N 1
ATOM 1942 C CA . GLY A 1 251 ? 19.288 27.966 29.360 1.00 28.41 251 GLY A CA 1
ATOM 1943 C C . GLY A 1 251 ? 18.216 28.643 28.492 1.00 28.41 251 GLY A C 1
ATOM 1944 O O . GLY A 1 251 ? 17.246 28.005 28.106 1.00 28.41 251 GLY A O 1
ATOM 1945 N N . SER A 1 252 ? 18.405 29.924 28.160 1.00 32.12 252 SER A N 1
ATOM 1946 C CA . SER A 1 252 ? 17.706 30.651 27.071 1.00 32.12 252 SER A CA 1
ATOM 1947 C C . SER A 1 252 ? 18.384 30.401 25.704 1.00 32.12 252 SER A C 1
ATOM 1949 O O . SER A 1 252 ? 19.527 29.941 25.721 1.00 32.12 252 SER A O 1
ATOM 1951 N N . PRO A 1 253 ? 17.833 30.829 24.537 1.00 39.78 253 PRO A N 1
ATOM 1952 C CA . PRO A 1 253 ? 16.487 31.338 24.248 1.00 39.78 253 PRO A CA 1
ATOM 1953 C C . PRO A 1 253 ? 15.772 30.655 23.051 1.00 39.78 253 PRO A C 1
ATOM 1955 O O . PRO A 1 253 ? 16.341 29.916 22.252 1.00 39.78 253 PRO A O 1
ATOM 1958 N N . VAL A 1 254 ? 14.488 30.994 22.947 1.00 30.20 254 VAL A N 1
ATOM 1959 C CA . VAL A 1 254 ? 13.485 30.660 21.925 1.00 30.20 254 VAL A CA 1
ATOM 1960 C C . VAL A 1 254 ? 13.782 31.300 20.559 1.00 30.20 254 VAL A C 1
ATOM 1962 O O . VAL A 1 254 ? 14.143 32.473 20.492 1.00 30.20 254 VAL A O 1
ATOM 1965 N N . VAL A 1 255 ? 13.494 30.568 19.475 1.00 33.19 255 VAL A N 1
ATOM 1966 C CA . VAL A 1 255 ? 13.201 31.123 18.138 1.00 33.19 255 VAL A CA 1
ATOM 1967 C C . VAL A 1 255 ? 11.861 30.529 17.665 1.00 33.19 255 VAL A C 1
ATOM 1969 O O . VAL A 1 255 ? 11.704 29.310 17.749 1.00 33.19 255 VAL A O 1
ATOM 1972 N N . PRO A 1 256 ? 10.875 31.329 17.211 1.00 30.84 256 PRO A N 1
ATOM 1973 C CA . PRO A 1 256 ? 9.561 30.823 16.818 1.00 30.84 256 PRO A CA 1
ATOM 1974 C C . PRO A 1 256 ? 9.534 30.445 15.330 1.00 30.84 256 PRO A C 1
ATOM 1976 O O . PRO A 1 256 ? 9.906 31.254 14.481 1.00 30.84 256 PRO A O 1
ATOM 1979 N N . ILE A 1 257 ? 9.041 29.247 14.996 1.00 31.38 257 ILE A N 1
ATOM 1980 C CA . ILE A 1 257 ? 8.659 28.904 13.619 1.00 31.38 257 ILE A CA 1
ATOM 1981 C C . ILE A 1 257 ? 7.137 28.988 13.485 1.00 31.38 257 ILE A C 1
ATOM 1983 O O . ILE A 1 257 ? 6.368 28.233 14.069 1.00 31.38 257 ILE A O 1
ATOM 1987 N N . ILE A 1 258 ? 6.791 30.010 12.716 1.00 30.75 258 ILE A N 1
ATOM 1988 C CA . ILE A 1 258 ? 5.570 30.388 12.015 1.00 30.75 258 ILE A CA 1
ATOM 1989 C C . ILE A 1 258 ? 4.643 29.203 11.679 1.00 30.75 258 ILE A C 1
ATOM 1991 O O . ILE A 1 258 ? 5.028 28.268 10.980 1.00 30.75 258 ILE A O 1
ATOM 1995 N N . SER A 1 259 ? 3.386 29.320 12.120 1.00 29.06 259 SER A N 1
ATOM 1996 C CA . SER A 1 259 ? 2.233 28.563 11.625 1.00 29.06 259 SER A CA 1
ATOM 1997 C C . SER A 1 259 ? 2.028 28.788 10.127 1.00 29.06 259 SER A C 1
ATOM 1999 O O . SER A 1 259 ? 1.853 29.927 9.696 1.00 29.06 259 SER A O 1
ATOM 2001 N N . ALA A 1 260 ? 1.942 27.707 9.355 1.00 29.44 260 ALA A N 1
ATOM 2002 C CA . ALA A 1 260 ? 1.376 27.727 8.012 1.00 29.44 260 ALA A CA 1
ATOM 2003 C C . ALA A 1 260 ? 0.150 26.807 7.974 1.00 29.44 260 ALA A C 1
ATOM 2005 O O . ALA A 1 260 ? 0.248 25.592 8.128 1.00 29.44 260 ALA A O 1
ATOM 2006 N N . SER A 1 261 ? -1.016 27.425 7.820 1.00 30.53 261 SER A N 1
ATOM 2007 C CA . SER A 1 261 ? -2.312 26.792 7.573 1.00 30.53 261 SER A CA 1
ATOM 2008 C C . SER A 1 261 ? -2.322 26.073 6.214 1.00 30.53 261 SER A C 1
ATOM 2010 O O . SER A 1 261 ? -1.755 26.617 5.264 1.00 30.53 261 SER A O 1
ATOM 2012 N N . PRO A 1 262 ? -3.018 24.934 6.043 1.00 34.12 262 PRO A N 1
ATOM 2013 C CA . PRO A 1 262 ? -3.277 24.393 4.713 1.00 34.12 262 PRO A CA 1
ATOM 2014 C C . PRO A 1 262 ? -4.444 25.146 4.039 1.00 34.12 262 PRO A C 1
ATOM 2016 O O . PRO A 1 262 ? -5.414 25.515 4.716 1.00 34.12 262 PRO A O 1
ATOM 2019 N N . PRO A 1 263 ? -4.385 25.400 2.718 1.00 33.03 263 PRO A N 1
ATOM 2020 C CA . PRO A 1 263 ? -5.476 26.034 2.002 1.00 33.03 263 PRO A CA 1
ATOM 2021 C C . PRO A 1 263 ? -6.637 25.056 1.804 1.00 33.03 263 PRO A C 1
ATOM 2023 O O . PRO A 1 263 ? -6.472 23.907 1.399 1.00 33.03 263 PRO A O 1
ATOM 2026 N N . LYS A 1 264 ? -7.835 25.570 2.081 1.00 31.28 264 LYS A N 1
ATOM 2027 C CA . LYS A 1 264 ? -9.123 25.012 1.673 1.00 31.28 264 LYS A CA 1
ATOM 2028 C C . LYS A 1 264 ? -9.161 24.937 0.148 1.00 31.28 264 LYS A C 1
ATOM 2030 O O . LYS A 1 264 ? -8.855 25.943 -0.479 1.00 31.28 264 LYS A O 1
ATOM 2035 N N . ASN A 1 265 ? -9.580 23.800 -0.403 1.00 29.61 265 ASN A N 1
ATOM 2036 C CA . ASN A 1 265 ? -10.450 23.712 -1.579 1.00 29.61 265 ASN A CA 1
ATOM 2037 C C . ASN A 1 265 ? -10.937 22.265 -1.727 1.00 29.61 265 ASN A C 1
ATOM 2039 O O . ASN A 1 265 ? -10.219 21.385 -2.188 1.00 29.61 265 ASN A O 1
ATOM 2043 N N . HIS A 1 266 ? -12.177 22.045 -1.295 1.00 29.66 266 HIS A N 1
ATOM 2044 C CA . HIS A 1 266 ? -12.983 20.900 -1.687 1.00 29.66 266 HIS A CA 1
ATOM 2045 C C . HIS A 1 266 ? -13.598 21.205 -3.051 1.00 29.66 266 HIS A C 1
ATOM 2047 O O . HIS A 1 266 ? -14.354 22.166 -3.164 1.00 29.66 266 HIS A O 1
ATOM 2053 N N . THR A 1 267 ? -13.359 20.350 -4.037 1.00 30.67 267 THR A N 1
ATOM 2054 C CA . THR A 1 267 ? -14.338 20.079 -5.096 1.00 30.67 267 THR A CA 1
ATOM 2055 C C . THR A 1 267 ? -14.292 18.594 -5.412 1.00 30.67 267 THR A C 1
ATOM 2057 O O . THR A 1 267 ? -13.232 18.021 -5.638 1.00 30.67 267 THR A O 1
ATOM 2060 N N . ALA A 1 268 ? -15.473 18.001 -5.310 1.00 29.69 268 ALA A N 1
ATOM 2061 C CA . ALA A 1 268 ? -15.796 16.592 -5.346 1.00 29.69 268 ALA A CA 1
ATOM 2062 C C . ALA A 1 268 ? -15.883 16.028 -6.778 1.00 29.69 268 ALA A C 1
ATOM 2064 O O . ALA A 1 268 ? -16.310 16.727 -7.689 1.00 29.69 268 ALA A O 1
ATOM 2065 N N . PHE A 1 269 ? -15.509 14.749 -6.888 1.00 31.06 269 PHE A N 1
ATOM 2066 C CA . PHE A 1 269 ? -16.161 13.635 -7.595 1.00 31.06 269 PHE A CA 1
ATOM 2067 C C . PHE A 1 269 ? -16.798 13.822 -8.990 1.00 31.06 269 PHE A C 1
ATOM 2069 O O . PHE A 1 269 ? -17.749 14.572 -9.194 1.00 31.06 269 PHE A O 1
ATOM 2076 N N . SER A 1 270 ? -16.403 12.925 -9.898 1.00 28.44 270 SER A N 1
ATOM 2077 C CA . SER A 1 270 ? -17.291 12.273 -10.874 1.00 28.44 270 SER A CA 1
ATOM 2078 C C . SER A 1 270 ? -16.752 10.868 -11.172 1.00 28.44 270 SER A C 1
ATOM 2080 O O . SER A 1 270 ? -15.843 10.716 -11.976 1.00 28.44 270 SER A O 1
ATOM 2082 N N . LEU A 1 271 ? -17.290 9.856 -10.481 1.00 33.69 271 LEU A N 1
ATOM 2083 C CA . LEU A 1 271 ? -16.988 8.422 -10.662 1.00 33.69 271 LEU A CA 1
ATOM 2084 C C . LEU A 1 271 ? -18.260 7.613 -10.990 1.00 33.69 271 LEU A C 1
ATOM 2086 O O . LEU A 1 271 ? -18.384 6.456 -10.610 1.00 33.69 271 LEU A O 1
ATOM 2090 N N . GLU A 1 272 ? -19.224 8.218 -11.685 1.00 37.75 272 GLU A N 1
ATOM 2091 C CA . GLU A 1 272 ? -20.459 7.521 -12.090 1.00 37.75 272 GLU A CA 1
ATOM 2092 C C . GLU A 1 272 ? -20.548 7.241 -13.599 1.00 37.75 272 GLU A C 1
ATOM 2094 O O . GLU A 1 272 ? -21.432 6.511 -14.018 1.00 37.75 272 GLU A O 1
ATOM 2099 N N . LEU A 1 273 ? -19.620 7.730 -14.433 1.00 36.62 273 LEU A N 1
ATOM 2100 C CA . LEU A 1 273 ? -19.777 7.658 -15.898 1.00 36.62 273 LEU A CA 1
ATOM 2101 C C . LEU A 1 273 ? -18.939 6.577 -16.604 1.00 36.62 273 LEU A C 1
ATOM 2103 O O . LEU A 1 273 ? -19.163 6.314 -17.782 1.00 36.62 273 LEU A O 1
ATOM 2107 N N . GLU A 1 274 ? -18.010 5.920 -15.908 1.00 34.06 274 GLU A N 1
ATOM 2108 C CA . GLU A 1 274 ? -17.107 4.934 -16.532 1.00 34.06 274 GLU A CA 1
ATOM 2109 C C . GLU A 1 274 ? -17.441 3.471 -16.201 1.00 34.06 274 GLU A C 1
ATOM 2111 O O . GLU A 1 274 ? -16.953 2.576 -16.881 1.00 34.06 274 GLU A O 1
ATOM 2116 N N . LEU A 1 275 ? -18.319 3.205 -15.224 1.00 34.44 275 LEU A N 1
ATOM 2117 C CA . LEU A 1 275 ? -18.701 1.830 -14.863 1.00 34.44 275 LEU A CA 1
ATOM 2118 C C . LEU A 1 275 ? -20.007 1.340 -15.517 1.00 34.44 275 LEU A C 1
ATOM 2120 O O . LEU A 1 275 ? -20.207 0.132 -15.631 1.00 34.44 275 LEU A O 1
ATOM 2124 N N . GLU A 1 276 ? -20.887 2.242 -15.967 1.00 36.81 276 GLU A N 1
ATOM 2125 C CA . GLU A 1 276 ? -22.141 1.860 -16.645 1.00 36.81 276 GLU A CA 1
ATOM 2126 C C . GLU A 1 276 ? -21.956 1.621 -18.155 1.00 36.81 276 GLU A C 1
ATOM 2128 O O . GLU A 1 276 ? -22.683 0.824 -18.748 1.00 36.81 276 GLU A O 1
ATOM 2133 N N . SER A 1 277 ? -20.934 2.214 -18.784 1.00 38.00 277 SER A N 1
ATOM 2134 C CA . SER A 1 277 ? -20.708 2.081 -20.232 1.00 38.00 277 SER A CA 1
ATOM 2135 C C . SER A 1 277 ? -20.103 0.733 -20.652 1.00 38.00 277 SER A C 1
ATOM 2137 O O . SER A 1 277 ? -20.300 0.307 -21.791 1.00 38.00 277 SER A O 1
ATOM 2139 N N . GLU A 1 278 ? -19.438 0.007 -19.747 1.00 39.22 278 GLU A N 1
ATOM 2140 C CA . GLU A 1 278 ? -18.849 -1.308 -20.055 1.00 39.22 278 GLU A CA 1
ATOM 2141 C C . GLU A 1 278 ? -19.806 -2.497 -19.836 1.00 39.22 278 GLU A C 1
ATOM 2143 O O . GLU A 1 278 ? -19.530 -3.609 -20.296 1.00 39.22 278 GLU A O 1
ATOM 2148 N N . LEU A 1 279 ? -20.963 -2.280 -19.198 1.00 37.34 279 LEU A N 1
ATOM 2149 C CA . LEU A 1 279 ? -21.939 -3.338 -18.892 1.00 37.34 279 LEU A CA 1
ATOM 2150 C C . LEU A 1 279 ? -23.151 -3.380 -19.841 1.00 37.34 279 LEU A C 1
ATOM 2152 O O . LEU A 1 279 ? -23.770 -4.438 -19.963 1.00 37.34 279 LEU A O 1
ATOM 2156 N N . GLU A 1 280 ? -23.445 -2.313 -20.594 1.00 35.75 280 GLU A N 1
ATOM 2157 C CA . GLU A 1 280 ? -24.560 -2.296 -21.564 1.00 35.75 280 GLU A CA 1
ATOM 2158 C C . GLU A 1 280 ? -24.190 -2.724 -23.001 1.00 35.75 280 GLU A C 1
ATOM 2160 O O . GLU A 1 280 ? -25.073 -3.036 -23.801 1.00 35.75 280 GLU A O 1
ATOM 2165 N N . VAL A 1 281 ? -22.905 -2.853 -23.351 1.00 36.66 281 VAL A N 1
ATOM 2166 C CA . VAL A 1 281 ? -22.483 -3.149 -24.743 1.00 36.66 281 VAL A CA 1
ATOM 2167 C C . VAL A 1 281 ? -22.546 -4.647 -25.110 1.00 36.66 281 VAL A C 1
ATOM 2169 O O . VAL A 1 281 ? -22.334 -5.020 -26.263 1.00 36.66 281 VAL A O 1
ATOM 2172 N N . LYS A 1 282 ? -22.908 -5.548 -24.182 1.00 36.12 282 LYS A N 1
ATOM 2173 C CA . LYS A 1 282 ? -22.871 -7.010 -24.424 1.00 36.12 282 LYS A CA 1
ATOM 2174 C C . LYS A 1 282 ? -24.222 -7.729 -24.565 1.00 36.12 282 LYS A C 1
ATOM 2176 O O . LYS A 1 282 ? -24.219 -8.955 -24.648 1.00 36.12 282 LYS A O 1
ATOM 2181 N N . VAL A 1 283 ? -25.358 -7.018 -24.637 1.00 35.22 283 VAL A N 1
ATOM 2182 C CA . VAL A 1 283 ? -26.703 -7.656 -24.649 1.00 35.22 283 VAL A CA 1
ATOM 2183 C C . VAL A 1 283 ? -27.568 -7.369 -25.893 1.00 35.22 283 VAL A C 1
ATOM 2185 O O . VAL A 1 283 ? -28.581 -8.034 -26.087 1.00 35.22 283 VAL A O 1
ATOM 2188 N N . LEU A 1 284 ? -27.171 -6.501 -26.828 1.00 36.19 284 LEU A N 1
ATOM 2189 C CA . LEU A 1 284 ? -27.956 -6.273 -28.053 1.00 36.19 284 LEU A CA 1
ATOM 2190 C C . LEU A 1 284 ? -27.108 -6.354 -29.318 1.00 36.19 284 LEU A C 1
ATOM 2192 O O . LEU A 1 284 ? -26.534 -5.362 -29.748 1.00 36.19 284 LEU A O 1
ATOM 2196 N N . SER A 1 285 ? -27.078 -7.536 -29.941 1.00 30.89 285 SER A N 1
ATOM 2197 C CA . SER A 1 285 ? -26.838 -7.723 -31.382 1.00 30.89 285 SER A CA 1
ATOM 2198 C C . SER A 1 285 ? -27.122 -9.175 -31.779 1.00 30.89 285 SER A C 1
ATOM 2200 O O . SER A 1 285 ? -26.238 -10.026 -31.830 1.00 30.89 285 SER A O 1
ATOM 2202 N N . SER A 1 286 ? -28.379 -9.481 -32.075 1.00 34.31 286 SER A N 1
ATOM 2203 C CA . SER A 1 286 ? -28.736 -10.612 -32.933 1.00 34.31 286 SER A CA 1
ATOM 2204 C C . SER A 1 286 ? -29.853 -10.148 -33.857 1.00 34.31 286 SER A C 1
ATOM 2206 O O . SER A 1 286 ? -30.947 -9.883 -33.360 1.00 34.31 286 SER A O 1
ATOM 2208 N N . PRO A 1 287 ? -29.635 -10.041 -35.176 1.00 34.09 287 PRO A N 1
ATOM 2209 C CA . PRO A 1 287 ? -30.735 -10.021 -36.116 1.00 34.09 287 PRO A CA 1
ATOM 2210 C C . PRO A 1 287 ? -30.919 -11.417 -36.720 1.00 34.09 287 PRO A C 1
ATOM 2212 O O . PRO A 1 287 ? -30.027 -11.983 -37.349 1.00 34.09 287 PRO A O 1
ATOM 2215 N N . SER A 1 288 ? -32.117 -11.949 -36.502 1.00 29.55 288 SER A N 1
ATOM 2216 C CA . SER A 1 288 ? -32.748 -12.976 -37.327 1.00 29.55 288 SER A CA 1
ATOM 2217 C C . SER A 1 288 ? -33.248 -12.336 -38.629 1.00 29.55 288 SER A C 1
ATOM 2219 O O . SER A 1 288 ? -33.906 -11.300 -38.546 1.00 29.55 288 SER A O 1
ATOM 2221 N N . MET A 1 289 ? -32.986 -12.950 -39.793 1.00 30.17 289 MET A N 1
ATOM 2222 C CA . MET A 1 289 ? -34.027 -13.208 -40.807 1.00 30.17 289 MET A CA 1
ATOM 2223 C C . MET A 1 289 ? -33.566 -14.136 -41.960 1.00 30.17 289 MET A C 1
ATOM 2225 O O . MET A 1 289 ? -32.553 -13.897 -42.610 1.00 30.17 289 MET A O 1
ATOM 2229 N N . GLU A 1 290 ? -34.359 -15.202 -42.129 1.00 29.69 290 GLU A N 1
ATOM 2230 C CA . GLU A 1 290 ? -34.732 -16.072 -43.277 1.00 29.69 290 GLU A CA 1
ATOM 2231 C C . GLU A 1 290 ? -34.173 -15.749 -44.695 1.00 29.69 290 GLU A C 1
ATOM 2233 O O . GLU A 1 290 ? -34.274 -14.615 -45.143 1.00 29.69 290 GLU A O 1
ATOM 2238 N N . GLN A 1 291 ? -33.447 -16.671 -45.376 1.00 32.88 291 GLN A N 1
ATOM 2239 C CA . GLN A 1 291 ? -33.845 -17.755 -46.345 1.00 32.88 291 GLN A CA 1
ATOM 2240 C C . GLN A 1 291 ? -34.176 -17.285 -47.795 1.00 32.88 291 GLN A C 1
ATOM 2242 O O . GLN A 1 291 ? -34.557 -16.129 -47.941 1.00 32.88 291 GLN A O 1
ATOM 2247 N N . PRO A 1 292 ? -34.168 -18.131 -48.872 1.00 49.91 292 PRO A N 1
ATOM 2248 C CA . PRO A 1 292 ? -33.613 -19.490 -49.106 1.00 49.91 292 PRO A CA 1
ATOM 2249 C C . PRO A 1 292 ? -32.890 -19.684 -50.490 1.00 49.91 292 PRO A C 1
ATOM 2251 O O . PRO A 1 292 ? -32.930 -18.802 -51.334 1.00 49.91 292 PRO A O 1
ATOM 2254 N N . GLU A 1 293 ? -32.249 -20.848 -50.731 1.00 31.45 293 GLU A N 1
ATOM 2255 C CA . GLU A 1 293 ? -32.408 -21.742 -51.923 1.00 31.45 293 GLU A CA 1
ATOM 2256 C C . GLU A 1 293 ? -31.188 -22.663 -52.243 1.00 31.45 293 GLU A C 1
ATOM 2258 O O . GLU A 1 293 ? -30.090 -22.192 -52.511 1.00 31.45 293 GLU A O 1
ATOM 2263 N N . VAL A 1 294 ? -31.463 -23.989 -52.254 1.00 33.12 294 VAL A N 1
ATOM 2264 C CA . VAL A 1 294 ? -31.172 -25.008 -53.311 1.00 33.12 294 VAL A CA 1
ATOM 2265 C C . VAL A 1 294 ? -29.677 -25.252 -53.663 1.00 33.12 294 VAL A C 1
ATOM 2267 O O . VAL A 1 294 ? -29.006 -24.391 -54.202 1.00 33.12 294 VAL A O 1
ATOM 2270 N N . THR A 1 295 ? -29.021 -26.414 -53.470 1.00 32.00 295 THR A N 1
ATOM 2271 C CA . THR A 1 295 ? -29.312 -27.792 -53.943 1.00 32.00 295 THR A CA 1
ATOM 2272 C C . THR A 1 295 ? -28.205 -28.775 -53.484 1.00 32.00 295 THR A C 1
ATOM 2274 O O . THR A 1 295 ? -27.054 -28.367 -53.375 1.00 32.00 295 THR A O 1
ATOM 2277 N N . GLY A 1 296 ? -28.523 -30.080 -53.377 1.00 31.16 296 GLY A N 1
ATOM 2278 C CA . GLY A 1 296 ? -27.567 -31.212 -53.485 1.00 31.16 296 GLY A CA 1
ATOM 2279 C C . GLY A 1 296 ? -27.312 -31.978 -52.175 1.00 31.16 296 GLY A C 1
ATOM 2280 O O . GLY A 1 296 ? -26.489 -31.560 -51.376 1.00 31.16 296 GLY A O 1
ATOM 2281 N N . VAL A 1 297 ? -28.090 -33.014 -51.816 1.00 34.97 297 VAL A N 1
ATOM 2282 C CA . VAL A 1 297 ? -27.886 -34.446 -52.177 1.00 34.97 297 VAL A CA 1
ATOM 2283 C C . VAL A 1 297 ? -26.435 -34.883 -51.881 1.00 34.97 297 VAL A C 1
ATOM 2285 O O . VAL A 1 297 ? -25.520 -34.428 -52.547 1.00 34.97 297 VAL A O 1
ATOM 2288 N N . CYS A 1 298 ? -26.123 -35.723 -50.889 1.00 31.52 298 CYS A N 1
ATOM 2289 C CA . CYS A 1 298 ? -26.563 -37.111 -50.761 1.00 31.52 298 CYS A CA 1
ATOM 2290 C C . CYS A 1 298 ? -26.368 -37.633 -49.324 1.00 31.52 298 CYS A C 1
ATOM 2292 O O . CYS A 1 298 ? -25.396 -37.302 -48.650 1.00 31.52 298 CYS A O 1
ATOM 2294 N N . ASN A 1 299 ? -27.291 -38.491 -48.901 1.00 31.22 299 ASN A N 1
ATOM 2295 C CA . ASN A 1 299 ? -27.370 -39.128 -47.596 1.00 31.22 299 ASN A CA 1
ATOM 2296 C C . ASN A 1 299 ? -27.092 -40.628 -47.787 1.00 31.22 299 ASN A C 1
ATOM 2298 O O . ASN A 1 299 ? -27.861 -41.274 -48.488 1.00 31.22 299 ASN A O 1
ATOM 2302 N N . THR A 1 300 ? -26.041 -41.174 -47.178 1.00 34.12 300 THR A N 1
ATOM 2303 C CA . THR A 1 300 ? -25.822 -42.613 -46.897 1.00 34.12 300 THR A CA 1
ATOM 2304 C C . THR A 1 300 ? -24.653 -42.675 -45.909 1.00 34.12 300 THR A C 1
ATOM 2306 O O . THR A 1 300 ? -23.651 -42.015 -46.144 1.00 34.12 300 THR A O 1
ATOM 2309 N N . GLY A 1 301 ? -24.645 -43.406 -44.807 1.00 33.25 301 GLY A N 1
ATOM 2310 C CA . GLY A 1 301 ? -25.513 -44.458 -44.320 1.00 33.25 301 GLY A CA 1
ATOM 2311 C C . GLY A 1 301 ? -25.023 -44.864 -42.925 1.00 33.25 301 GLY A C 1
ATOM 2312 O O . GLY A 1 301 ? -23.962 -44.445 -42.465 1.00 33.25 301 GLY A O 1
ATOM 2313 N N . ALA A 1 302 ? -25.866 -45.626 -42.250 1.00 35.22 302 ALA A N 1
ATOM 2314 C CA . ALA A 1 302 ? -25.780 -45.999 -40.853 1.00 35.22 302 ALA A CA 1
ATOM 2315 C C . ALA A 1 302 ? -24.543 -46.848 -40.475 1.00 35.22 302 ALA A C 1
ATOM 2317 O O . ALA A 1 302 ? -24.044 -47.643 -41.267 1.00 35.22 302 ALA A O 1
ATOM 2318 N N . ALA A 1 303 ? -24.124 -46.715 -39.210 1.00 39.31 303 ALA A N 1
ATOM 2319 C CA . ALA A 1 303 ? -23.527 -47.789 -38.400 1.00 39.31 303 ALA A CA 1
ATOM 2320 C C . ALA A 1 303 ? -24.550 -48.955 -38.242 1.00 39.31 303 ALA A C 1
ATOM 2322 O O . ALA A 1 303 ? -25.727 -48.697 -38.509 1.00 39.31 303 ALA A O 1
ATOM 2323 N N . PRO A 1 304 ? -24.227 -50.175 -37.747 1.00 49.25 304 PRO A N 1
ATOM 2324 C CA . PRO A 1 304 ? -23.140 -50.520 -36.819 1.00 49.25 304 PRO A CA 1
ATOM 2325 C C . PRO A 1 304 ? -22.487 -51.910 -37.063 1.00 49.25 304 PRO A C 1
ATOM 2327 O O . PRO A 1 304 ? -22.753 -52.559 -38.064 1.00 49.25 304 PRO A O 1
ATOM 2330 N N . GLU A 1 305 ? -21.656 -52.337 -36.101 1.00 35.03 305 GLU A N 1
ATOM 2331 C CA . GLU A 1 305 ? -21.403 -53.726 -35.642 1.00 35.03 305 GLU A CA 1
ATOM 2332 C C . GLU A 1 305 ? -19.945 -54.237 -35.637 1.00 35.03 305 GLU A C 1
ATOM 2334 O O . GLU A 1 305 ? -19.369 -54.592 -36.656 1.00 35.03 305 GLU A O 1
ATOM 2339 N N . SER A 1 306 ? -19.473 -54.460 -34.399 1.00 38.81 306 SER A N 1
ATOM 2340 C CA . SER A 1 306 ? -18.896 -55.719 -33.874 1.00 38.81 306 SER A CA 1
ATOM 2341 C C . SER A 1 306 ? -17.438 -56.141 -34.160 1.00 38.81 306 SER A C 1
ATOM 2343 O O . SER A 1 306 ? -16.913 -55.981 -35.252 1.00 38.81 306 SER A O 1
ATOM 2345 N N . GLY A 1 307 ? -16.848 -56.786 -33.134 1.00 34.28 307 GLY A N 1
ATOM 2346 C CA . GLY A 1 307 ? -15.590 -57.559 -33.146 1.00 34.28 307 GLY A CA 1
ATOM 2347 C C . GLY A 1 307 ? -14.405 -56.762 -32.587 1.00 34.28 307 GLY A C 1
ATOM 2348 O O . GLY A 1 307 ? -13.904 -55.877 -33.258 1.00 34.28 307 GLY A O 1
ATOM 2349 N N . ASN A 1 308 ? -13.958 -56.878 -31.333 1.00 42.16 308 ASN A N 1
ATOM 2350 C CA . ASN A 1 308 ? -13.588 -58.055 -30.540 1.00 42.16 308 ASN A CA 1
ATOM 2351 C C . ASN A 1 308 ? -12.510 -58.913 -31.221 1.00 42.16 308 ASN A C 1
ATOM 2353 O O . ASN A 1 308 ? -12.851 -59.862 -31.911 1.00 42.16 308 ASN A O 1
ATOM 2357 N N . GLU A 1 309 ? -11.230 -58.618 -30.973 1.00 42.47 309 GLU A N 1
ATOM 2358 C CA . GLU A 1 309 ? -10.175 -59.636 -30.966 1.00 42.47 309 GLU A CA 1
ATOM 2359 C C . GLU A 1 309 ? -8.990 -59.198 -30.099 1.00 42.47 309 GLU A C 1
ATOM 2361 O O . GLU A 1 309 ? -8.622 -58.027 -30.027 1.00 42.47 309 GLU A O 1
ATOM 2366 N N . SER A 1 310 ? -8.470 -60.177 -29.366 1.00 42.88 310 SER A N 1
ATOM 2367 C CA . SER A 1 310 ? -7.394 -60.088 -28.387 1.00 42.88 310 SER A CA 1
ATOM 2368 C C . SER A 1 310 ? -6.095 -60.555 -29.032 1.00 42.88 310 SER A C 1
ATOM 2370 O O . SER A 1 310 ? -6.113 -61.594 -29.689 1.00 42.88 310 SER A O 1
ATOM 2372 N N . SER A 1 311 ? -4.986 -59.856 -28.790 1.00 45.81 311 SER A N 1
ATOM 2373 C CA . SER A 1 311 ? -3.617 -60.374 -28.564 1.00 45.81 311 SER A CA 1
ATOM 2374 C C . SER A 1 311 ? -2.638 -59.211 -28.489 1.00 45.81 311 SER A C 1
ATOM 2376 O O . SER A 1 311 ? -2.718 -58.330 -29.372 1.00 45.81 311 SER A O 1
#

Foldseek 3Di:
DDPDDPVVFQDDLVVVVVVLVVVLVVVCVVVVPDPVCSVVSSLVSLVVPQVVCLVSLDGPVLVVVLLVLLVLLVVLLLVCVLPQLVLLPADPVLSVLQVVQFDWDFDDDPDPDDDPDPPRSTATLVVLQVLLLPQPDSRLQVNLVSLVSSLVSLLVSSCSRVVDSDDDPSNSLSSLLSSSSNHPCSRVSSSLSCNVSPVDDPVCCVHPSVVSSVSNVVSSVCSSPPPPSPDPPDPDDDDDDDDDDDDDDDDDDDDDDDDDDDDDDDDDDDPPPPPVVVPPPPPDDDDDDDDDDDDDDDDDDDDDDDDDDDD

Organism: NCBI:txid29920

Sequence (311 aa):
TIQQASWTKDPPPEQILDFLERLTGRVRREFDVPADVSKSLNVFIQRTVFPRIAVLCFNQRSTRDCQRRDKLWRKKCVELGGLPMENLGVSPELVAKIRSSLPSHRIRGPSGNGSTSPCQRRVFLVRAIEAFNGMESVVPCDLLDELMHGVVILHHEAALVLGTTQFSVETFFPLLAYVLVHCRLPTIHAQLHLLENFAITADNANGEESYYVYCVHAAVEYVCNTAGLGVIANPGSTVSSTSSAVSMPGGSPVVPIISASPPKNHTAFSLELELESELEVKVLSSPSMEQPEVTGVCNTGAAPESGNESS

Secondary structure (DSSP, 8-state):
-----GGGSPPPHHHHHHHHHHHHHHHHHHTT--GGGHHHHHHHHHHHHHHHHGGGGS-HHHHHHHHHHHHHHHHHHHHHTT--GGGGT--HHHHHHHHHHS--EEE--S--S-------EEE--HHHHHHHHT---SSHHHHHHHHHHHHHHHHHHHHHHHS-S---HHHHHHHHHHHHHHS--TTHHHHHHHIIIII--TTTTTSHHHHHHHHHHHHHHHHHH---------S-------------------------PPPP-------SSSSSTTTSTTS----------------------------

Radius of gyration: 30.04 Å; chains: 1; bounding box: 78×92×100 Å

InterPro domains:
  IPR003123 VPS9 domain [PF02204] (163-225)
  IPR003123 VPS9 domain [PS51205] (67-232)
  IPR037191 VPS9 domain superfamily [G3DSA:1.20.1050.80] (64-231)
  IPR037191 VPS9 domain superfamily [SSF109993] (17-225)